Protein AF-A0A7G2JXR5-F1 (afdb_monomer_lite)

Secondary structure (DSSP, 8-state):
----------S-THHHHHHHHIIIIIIHHHHHHHHHHH-HHHHHHHHTTHHHHHHHHHHHHT-PPPPHHHHHHHHHHHHHHHHHHHHHGGG----HHHHHHHHHHHHHHHHHHHHHHHHTTTS-HHHHHHHHHHHHHHHHHHHHHHHHHTT----TT----HHHHT------B--EEEE----TT---TT-PPPPEEEE----GGGGGGB-TTS-B--HHHHHHHHHHHTT--------------PPPPP---HHHHHHHHHHHH---HHHHHHHHHHHHHTS--SS-TT---------

Sequence (299 aa):
MWRKSAVDFQGVFWKPALSGILGGPIGMSGYLLSIHYLTIYYAAPLSSLFPVFAALMSYWILKEKISKTAQFGFGLAVIASALLAIEVGQKANFNTSGLIFLAICILGWSSEIVISSHTMRSLSGLQVYFLRLCGSTLGYLLILLVLFLQDFPVDLFDFSYPQIEHFQPKDFFEVQAWVNPDNKEEKTPEKSTALFSALWQPSKACEDYQDDDGRVLSKGLAENVVKRITNQPAEVTEYKDVREKETAPLPYSLSALQIDAAKRFGMSAQAVLDTCQRLYETHRLITYPRSDCRYLPEE

Radius of gyration: 31.73 Å; chains: 1; bounding box: 74×62×97 Å

Foldseek 3Di:
DDDDPPPPPVVLLVLLLVLLLLQQPFLVVLLVVLCVQVNPQLSVLLLVLLVVVLVVVCCVPVVDDDDPVNVVVSVVSVVVSVVSCVVVVPDDDHDPVSVVSSVSNSRSNSSSVNSLVVCCVPDPNVSSVVSSNVSSVVSVVVVVVVCVVVVNPPVVPDPPVVCVVPDDDADFDKAKDWDQPDDPPDPPPPDRDDIDIDIDQDDPVQVVQADPVRTGRDPVVNVVVCVVPVPDDDDDPDDDDDDDDDDDDFADALVNQQVVCCVPPVDHSVRSVVVVCCCCPVVVPDPDRNDPDRDDDPD

pLDDT: mean 86.21, std 13.29, range [41.0, 97.5]

Structure (mmCIF, N/CA/C/O backbone):
data_AF-A0A7G2JXR5-F1
#
_entry.id   AF-A0A7G2JXR5-F1
#
loop_
_atom_site.group_PDB
_atom_site.id
_atom_site.type_symbol
_atom_site.label_atom_id
_atom_site.label_alt_id
_atom_site.label_comp_id
_atom_site.label_asym_id
_atom_site.label_entity_id
_atom_site.label_seq_id
_atom_site.pdbx_PDB_ins_code
_atom_site.Cartn_x
_atom_site.Cartn_y
_atom_site.Cartn_z
_atom_site.occupancy
_atom_site.B_iso_or_equiv
_atom_site.auth_seq_id
_atom_site.auth_comp_id
_atom_site.auth_asym_id
_atom_site.auth_atom_id
_atom_site.pdbx_PDB_model_num
ATOM 1 N N . MET A 1 1 ? 15.860 2.683 -52.639 1.00 41.00 1 MET A N 1
ATOM 2 C CA . MET A 1 1 ? 17.092 2.470 -51.846 1.00 41.00 1 MET A CA 1
ATOM 3 C C . MET A 1 1 ? 16.733 1.989 -50.434 1.00 41.00 1 MET A C 1
ATOM 5 O O . MET A 1 1 ? 17.072 2.629 -49.456 1.00 41.00 1 MET A O 1
ATOM 9 N N . TRP A 1 2 ? 16.001 0.874 -50.320 1.00 42.75 2 TRP A N 1
ATOM 10 C CA . TRP A 1 2 ? 15.544 0.315 -49.040 1.00 42.75 2 TRP A CA 1
ATOM 11 C C . TRP A 1 2 ? 16.038 -1.125 -48.938 1.00 42.75 2 TRP A C 1
ATOM 13 O O . TRP A 1 2 ? 15.338 -2.066 -49.304 1.00 42.75 2 TRP A O 1
ATOM 23 N N . ARG A 1 3 ? 17.292 -1.309 -48.522 1.00 45.03 3 ARG A N 1
ATOM 24 C CA . ARG A 1 3 ? 17.771 -2.621 -48.081 1.00 45.03 3 ARG A CA 1
ATOM 25 C C . ARG A 1 3 ? 18.984 -2.475 -47.168 1.00 45.03 3 ARG A C 1
ATOM 27 O O . ARG A 1 3 ? 19.981 -1.887 -47.566 1.00 45.03 3 ARG A O 1
ATOM 34 N N . LYS A 1 4 ? 18.866 -3.146 -46.017 1.00 46.72 4 LYS A N 1
ATOM 35 C CA . LYS A 1 4 ? 19.899 -3.533 -45.041 1.00 46.72 4 LYS A CA 1
ATOM 36 C C . LYS A 1 4 ? 20.301 -2.493 -43.987 1.00 46.72 4 LYS A C 1
ATOM 38 O O . LYS A 1 4 ? 21.363 -1.897 -44.046 1.00 46.72 4 LYS A O 1
ATOM 43 N N . SER A 1 5 ? 19.511 -2.455 -42.920 1.00 47.12 5 SER A N 1
ATOM 44 C CA . SER A 1 5 ? 20.066 -2.625 -41.572 1.00 47.12 5 SER A CA 1
ATOM 45 C C . SER A 1 5 ? 19.283 -3.761 -40.916 1.00 47.12 5 SER A C 1
ATOM 47 O O . SER A 1 5 ? 18.345 -3.547 -40.156 1.00 47.12 5 SER A O 1
ATOM 49 N N . ALA A 1 6 ? 19.561 -4.996 -41.344 1.00 52.94 6 ALA A N 1
ATOM 50 C CA . ALA A 1 6 ? 19.160 -6.137 -40.536 1.00 52.94 6 ALA A CA 1
ATOM 51 C C . ALA A 1 6 ? 20.015 -6.054 -39.271 1.00 52.94 6 ALA A C 1
ATOM 53 O O . ALA A 1 6 ? 21.237 -5.953 -39.374 1.00 52.94 6 ALA A O 1
ATOM 54 N N . VAL A 1 7 ? 19.372 -6.009 -38.107 1.00 56.03 7 VAL A N 1
ATOM 55 C CA . VAL A 1 7 ? 20.070 -6.020 -36.824 1.00 56.03 7 VAL A CA 1
ATOM 56 C C . VAL A 1 7 ? 20.841 -7.335 -36.740 1.00 56.03 7 VAL A C 1
ATOM 58 O O . VAL A 1 7 ? 20.237 -8.401 -36.630 1.00 56.03 7 VAL A O 1
ATOM 61 N N . ASP A 1 8 ? 22.163 -7.263 -36.873 1.00 56.53 8 ASP A N 1
ATOM 62 C CA . ASP A 1 8 ? 23.032 -8.436 -36.858 1.00 56.53 8 ASP A CA 1
ATOM 63 C C . ASP A 1 8 ? 23.247 -8.887 -35.408 1.00 56.53 8 ASP A C 1
ATOM 65 O O . ASP A 1 8 ? 24.146 -8.434 -34.699 1.00 56.53 8 ASP A O 1
ATOM 69 N N . PHE A 1 9 ? 22.347 -9.742 -34.925 1.00 58.03 9 PHE A N 1
ATOM 70 C CA . PHE A 1 9 ? 22.479 -10.393 -33.628 1.00 58.03 9 PHE A CA 1
ATOM 71 C C . PHE A 1 9 ? 23.480 -11.548 -33.767 1.00 58.03 9 PHE A C 1
ATOM 73 O O . PHE A 1 9 ? 23.078 -12.684 -33.999 1.00 58.03 9 PHE A O 1
ATOM 80 N N . GLN A 1 10 ? 24.780 -11.276 -33.619 1.00 61.00 10 GLN A N 1
ATOM 81 C CA . GLN A 1 10 ? 25.876 -12.259 -33.730 1.00 61.00 10 GLN A CA 1
ATOM 82 C C . GLN A 1 10 ? 25.875 -13.332 -32.610 1.00 61.00 10 GLN A C 1
ATOM 84 O O . GLN A 1 10 ? 26.850 -13.495 -31.882 1.00 61.00 10 GLN A O 1
ATOM 89 N N . GLY A 1 11 ? 24.759 -14.026 -32.371 1.00 64.56 11 GLY A N 1
ATOM 90 C CA . GLY A 1 11 ? 24.628 -15.056 -31.330 1.00 64.56 11 GLY A CA 1
ATOM 91 C C . GLY A 1 11 ? 24.679 -14.536 -29.884 1.00 64.56 11 GLY A C 1
ATOM 92 O O . GLY A 1 11 ? 24.617 -15.323 -28.945 1.00 64.56 11 GLY A O 1
ATOM 93 N N . VAL A 1 12 ? 24.756 -13.216 -29.676 1.00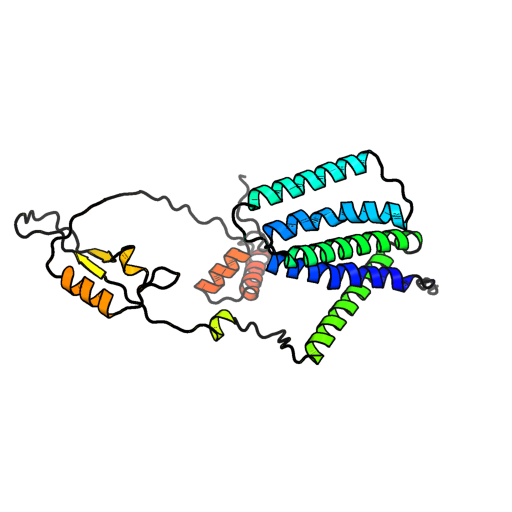 70.38 12 VAL A N 1
ATOM 94 C CA . VAL A 1 12 ? 24.845 -12.581 -28.344 1.00 70.38 12 VAL A CA 1
ATOM 95 C C . VAL A 1 12 ? 23.464 -12.384 -27.692 1.00 70.38 12 VAL A C 1
ATOM 97 O O . VAL A 1 12 ? 23.385 -12.012 -26.527 1.00 70.38 12 VAL A O 1
ATOM 100 N N . PHE A 1 13 ? 22.365 -12.678 -28.396 1.00 80.06 13 PHE A N 1
ATOM 101 C CA . PHE A 1 13 ? 20.991 -12.363 -27.968 1.00 80.06 13 PHE A CA 1
ATOM 102 C C . PHE A 1 13 ? 20.542 -13.056 -26.671 1.00 80.06 13 PHE A C 1
ATOM 104 O O . PHE A 1 13 ? 19.726 -12.509 -25.930 1.00 80.06 13 PHE A O 1
ATOM 111 N N . TRP A 1 14 ? 21.076 -14.244 -26.376 1.00 87.62 14 TRP A N 1
ATOM 112 C CA . TRP A 1 14 ? 20.661 -15.016 -25.205 1.00 87.62 14 TRP A CA 1
ATOM 113 C C . TRP A 1 14 ? 21.161 -14.401 -23.894 1.00 87.62 14 TRP A C 1
ATOM 115 O O . TRP A 1 14 ? 20.505 -14.561 -22.871 1.00 87.62 14 TRP A O 1
ATOM 125 N N . LYS A 1 15 ? 22.290 -13.672 -23.906 1.00 91.56 15 LYS A N 1
ATOM 126 C CA . LYS A 1 15 ? 22.862 -13.069 -22.690 1.00 91.56 15 LYS A CA 1
ATOM 127 C C . LYS A 1 15 ? 21.978 -11.931 -22.149 1.00 91.56 15 LYS A C 1
ATOM 129 O O . LYS A 1 15 ? 21.628 -12.001 -20.974 1.00 91.56 15 LYS A O 1
ATOM 134 N N . PRO A 1 16 ? 21.548 -10.934 -22.954 1.00 90.62 16 PRO A N 1
ATOM 135 C CA . PRO A 1 16 ? 20.571 -9.944 -22.498 1.00 90.62 16 PRO A CA 1
ATOM 136 C C . PRO A 1 16 ? 19.210 -10.553 -22.141 1.00 90.62 16 PRO A C 1
ATOM 138 O O . PRO A 1 16 ? 18.564 -10.107 -21.202 1.00 90.62 16 PRO A O 1
ATOM 141 N N . ALA A 1 17 ? 18.759 -11.588 -22.858 1.00 93.44 17 ALA A N 1
ATOM 142 C CA . ALA A 1 17 ? 17.509 -12.260 -22.505 1.00 93.44 17 ALA A CA 1
ATOM 143 C C . ALA A 1 17 ? 17.614 -12.959 -21.135 1.00 93.44 17 ALA A C 1
ATOM 145 O O . ALA A 1 17 ? 16.732 -12.812 -20.292 1.00 93.44 17 ALA A O 1
ATOM 146 N N . LEU A 1 18 ? 18.725 -13.654 -20.871 1.00 94.56 18 LEU A N 1
ATOM 147 C CA . LEU A 1 18 ? 19.002 -14.266 -19.572 1.00 94.56 18 LEU A CA 1
ATOM 148 C C . LEU A 1 18 ? 19.089 -13.215 -18.462 1.00 94.56 18 LEU A C 1
ATOM 150 O O . LEU A 1 18 ? 18.527 -13.428 -17.391 1.00 94.56 18 LEU A O 1
ATOM 154 N N . SER A 1 19 ? 19.745 -12.076 -18.712 1.00 94.69 19 SER A N 1
ATOM 155 C CA . SER A 1 19 ? 19.815 -10.984 -17.733 1.00 94.69 19 SER A CA 1
ATOM 156 C C . SER A 1 19 ? 18.414 -10.490 -17.352 1.00 94.69 19 SER A C 1
ATOM 158 O O . SER A 1 19 ? 18.137 -10.308 -16.169 1.00 94.69 19 SER A O 1
ATOM 160 N N . GLY A 1 20 ? 17.507 -10.395 -18.332 1.00 95.12 20 GLY A N 1
ATOM 161 C CA . GLY A 1 20 ? 16.098 -10.068 -18.120 1.00 95.12 20 GLY A CA 1
ATOM 162 C C . GLY A 1 20 ? 15.324 -11.090 -17.286 1.00 95.12 20 GLY A C 1
ATOM 163 O O . GLY A 1 20 ? 14.511 -10.685 -16.462 1.00 95.12 20 GLY A O 1
ATOM 164 N N . ILE A 1 21 ? 15.586 -12.393 -17.445 1.00 96.62 21 ILE A N 1
ATOM 165 C CA . ILE A 1 21 ? 14.981 -13.449 -16.608 1.00 96.62 21 ILE A CA 1
ATOM 166 C C . ILE A 1 21 ? 15.484 -13.347 -15.158 1.00 96.62 21 ILE A C 1
ATOM 168 O O . ILE A 1 21 ? 14.708 -13.478 -14.210 1.00 96.62 21 ILE A O 1
ATOM 172 N N . LEU A 1 22 ? 16.786 -13.106 -14.976 1.00 96.44 22 LEU A N 1
ATOM 173 C CA . LEU A 1 22 ? 17.399 -13.015 -13.650 1.00 96.44 22 LEU A CA 1
ATOM 174 C C . LEU A 1 22 ? 16.898 -11.803 -12.859 1.00 96.44 22 LEU A C 1
ATOM 176 O O . LEU A 1 22 ? 16.602 -11.938 -11.675 1.00 96.44 22 LEU A O 1
ATOM 180 N N . GLY A 1 23 ? 16.802 -10.626 -13.477 1.00 94.56 23 GLY A N 1
ATOM 181 C CA . GLY A 1 23 ? 16.391 -9.426 -12.748 1.00 94.56 23 GLY A CA 1
ATOM 182 C C . GLY A 1 23 ? 14.883 -9.192 -12.716 1.00 94.56 23 GLY A C 1
ATOM 183 O O . GLY A 1 23 ? 14.369 -8.751 -11.688 1.00 94.56 23 GLY A O 1
ATOM 184 N N . GLY A 1 24 ? 14.166 -9.549 -13.784 1.00 95.06 24 GLY A N 1
ATOM 185 C CA . GLY A 1 24 ? 12.709 -9.472 -13.838 1.00 95.06 24 GLY A CA 1
ATOM 186 C C . GLY A 1 24 ? 12.061 -10.533 -12.943 1.00 95.06 24 GLY A C 1
ATOM 187 O O . GLY A 1 24 ? 11.891 -10.299 -11.751 1.00 95.06 24 GLY A O 1
ATOM 188 N N . PRO A 1 25 ? 11.703 -11.712 -13.470 1.00 95.75 25 PRO A N 1
ATOM 189 C CA . PRO A 1 25 ? 10.952 -12.708 -12.720 1.00 95.75 25 PRO A CA 1
ATOM 190 C C . PRO A 1 25 ? 11.668 -13.201 -11.459 1.00 95.75 25 PRO A C 1
ATOM 192 O O . PRO A 1 25 ? 11.038 -13.254 -10.407 1.00 95.75 25 PRO A O 1
ATOM 195 N N . ILE A 1 26 ? 12.966 -13.516 -11.512 1.00 95.44 26 ILE A N 1
ATOM 196 C CA . ILE A 1 26 ? 13.683 -14.050 -10.337 1.00 95.44 26 ILE A CA 1
ATOM 197 C C . ILE A 1 26 ? 13.938 -12.946 -9.301 1.00 95.44 26 ILE A C 1
ATOM 199 O O . ILE A 1 26 ? 13.551 -13.094 -8.140 1.00 95.44 26 ILE A O 1
ATOM 203 N N . GLY A 1 27 ? 14.541 -11.831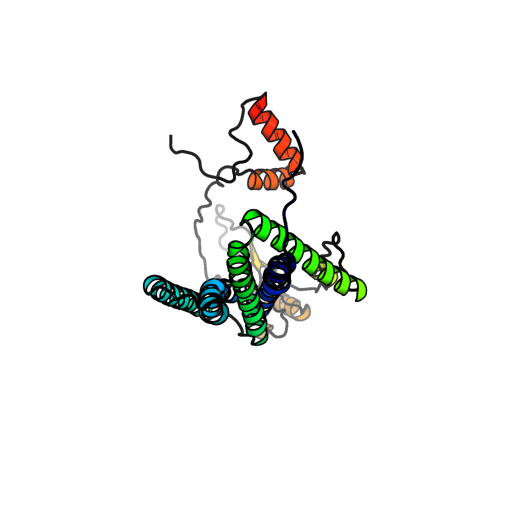 -9.719 1.00 95.88 27 GLY A N 1
ATOM 204 C CA . GLY A 1 27 ? 14.857 -10.704 -8.842 1.00 95.88 27 GLY A CA 1
ATOM 205 C C . GLY A 1 27 ? 13.611 -10.098 -8.195 1.00 95.88 27 GLY A C 1
ATOM 206 O O . GLY A 1 27 ? 13.548 -9.980 -6.971 1.00 95.88 27 GLY A O 1
ATOM 207 N N . MET A 1 28 ? 12.582 -9.799 -8.993 1.00 95.56 28 MET A N 1
ATOM 208 C CA . MET A 1 28 ? 11.331 -9.225 -8.490 1.00 95.56 28 MET A CA 1
ATOM 209 C C . MET A 1 28 ? 10.553 -10.194 -7.592 1.00 95.56 28 MET A C 1
ATOM 211 O O . MET A 1 28 ? 10.022 -9.767 -6.570 1.00 95.56 28 MET A O 1
ATOM 215 N N . SER A 1 29 ? 10.494 -11.493 -7.914 1.00 94.06 29 SER A N 1
ATOM 216 C CA . SER A 1 29 ? 9.803 -12.456 -7.036 1.00 94.06 29 SER A CA 1
ATOM 217 C C . SER A 1 29 ? 10.525 -12.595 -5.696 1.00 94.06 29 SER A C 1
ATOM 219 O O . SER A 1 29 ? 9.878 -12.595 -4.651 1.00 94.06 29 SER A O 1
ATOM 221 N N . GLY A 1 30 ? 11.864 -12.631 -5.709 1.00 95.50 30 GLY A N 1
ATOM 222 C CA . GLY A 1 30 ? 12.671 -12.579 -4.488 1.00 95.50 30 GLY A CA 1
ATOM 223 C C . GLY A 1 30 ? 12.395 -11.314 -3.673 1.00 95.50 30 GLY A C 1
ATOM 224 O O . GLY A 1 30 ? 12.234 -11.388 -2.457 1.00 95.50 30 GLY A O 1
ATOM 225 N N . TYR A 1 31 ? 12.250 -10.162 -4.333 1.00 96.19 31 TYR A N 1
ATOM 226 C CA . TYR A 1 31 ? 11.910 -8.909 -3.661 1.00 96.19 31 TYR A CA 1
ATOM 227 C C . TYR A 1 31 ? 10.536 -8.975 -2.982 1.00 96.19 31 TYR A C 1
ATOM 229 O O . TYR A 1 31 ? 10.433 -8.708 -1.784 1.00 96.19 31 TYR A O 1
ATOM 237 N N . LEU A 1 32 ? 9.497 -9.399 -3.707 1.00 94.50 32 LEU A N 1
ATOM 238 C CA . LEU A 1 32 ? 8.130 -9.500 -3.184 1.00 94.50 32 LEU A CA 1
ATOM 239 C C . LEU A 1 32 ? 8.025 -10.499 -2.025 1.00 94.50 32 LEU A C 1
ATOM 241 O O . LEU A 1 32 ? 7.425 -10.191 -0.995 1.00 94.50 32 LEU A O 1
ATOM 245 N N . LEU A 1 33 ? 8.668 -11.664 -2.145 1.00 91.81 33 LEU A N 1
ATOM 246 C CA . LEU A 1 33 ? 8.722 -12.648 -1.063 1.00 91.81 33 LEU A CA 1
ATOM 247 C C . LEU A 1 33 ? 9.515 -12.119 0.139 1.00 91.81 33 LEU A C 1
ATOM 249 O O . LEU A 1 33 ? 9.128 -12.353 1.282 1.00 91.81 33 LEU A O 1
ATOM 253 N N . SER A 1 34 ? 10.579 -11.344 -0.087 1.00 92.81 34 SER A N 1
ATOM 254 C CA . SER A 1 34 ? 11.292 -10.691 1.014 1.00 92.81 34 SER A CA 1
ATOM 255 C C . SER A 1 34 ? 10.406 -9.682 1.750 1.00 92.81 34 SER A C 1
ATOM 257 O O . SER A 1 34 ? 10.432 -9.663 2.975 1.00 92.81 34 SER A O 1
ATOM 259 N N . ILE A 1 35 ? 9.556 -8.918 1.052 1.00 90.69 35 ILE A N 1
ATOM 260 C CA . ILE A 1 35 ? 8.583 -8.014 1.690 1.00 90.69 35 ILE A CA 1
ATOM 261 C C . ILE A 1 35 ? 7.590 -8.812 2.537 1.00 90.69 35 ILE A C 1
ATOM 263 O O . ILE A 1 35 ? 7.298 -8.412 3.660 1.00 90.69 35 ILE A O 1
ATOM 267 N N . HIS A 1 36 ? 7.101 -9.945 2.034 1.00 87.81 36 HIS A N 1
ATOM 268 C CA . HIS A 1 36 ? 6.165 -10.791 2.771 1.00 87.81 36 HIS A CA 1
ATOM 269 C C . HIS A 1 36 ? 6.758 -11.313 4.094 1.00 87.81 36 HIS A C 1
ATOM 271 O O . HIS A 1 36 ? 6.075 -11.313 5.114 1.00 87.81 36 HIS A O 1
ATOM 277 N N . TYR A 1 37 ? 8.035 -11.717 4.104 1.00 86.94 37 TYR A N 1
ATOM 278 C CA . TYR A 1 37 ? 8.665 -12.330 5.283 1.00 86.94 37 TYR A CA 1
ATOM 279 C C . TYR A 1 37 ? 9.461 -11.369 6.185 1.00 86.94 37 TYR A C 1
ATOM 281 O O . TYR A 1 37 ? 9.572 -11.631 7.379 1.00 86.94 37 TYR A O 1
ATOM 289 N N . LEU A 1 38 ? 10.035 -10.286 5.650 1.00 84.38 38 LEU A N 1
ATOM 290 C CA . LEU A 1 38 ? 10.836 -9.297 6.393 1.00 84.38 38 LEU A CA 1
ATOM 291 C C . LEU A 1 38 ? 10.163 -7.927 6.512 1.00 84.38 38 LEU A C 1
ATOM 293 O O . LEU A 1 38 ? 10.699 -7.074 7.210 1.00 84.38 38 LEU A O 1
ATOM 297 N N . THR A 1 39 ? 9.008 -7.698 5.883 1.00 84.50 39 THR A N 1
ATOM 298 C CA . THR A 1 39 ? 8.363 -6.383 5.686 1.00 84.50 39 THR A CA 1
ATOM 299 C C . THR A 1 39 ? 9.102 -5.463 4.709 1.00 84.50 39 THR A C 1
ATOM 301 O O . THR A 1 39 ? 10.305 -5.586 4.457 1.00 84.50 39 THR A O 1
ATOM 304 N N . ILE A 1 40 ? 8.372 -4.486 4.164 1.00 86.56 40 ILE A N 1
ATOM 305 C CA . ILE A 1 40 ? 8.920 -3.500 3.223 1.00 86.56 40 ILE A CA 1
ATOM 306 C C . ILE A 1 40 ? 10.046 -2.660 3.832 1.00 86.56 40 ILE A C 1
ATOM 308 O O . ILE A 1 40 ? 10.975 -2.268 3.127 1.00 86.56 40 ILE A O 1
ATOM 312 N N . TYR A 1 41 ? 10.002 -2.440 5.145 1.00 84.69 41 TYR A N 1
ATOM 313 C CA . TYR A 1 41 ? 10.948 -1.583 5.841 1.00 84.69 41 TYR A CA 1
ATOM 314 C C . TYR A 1 41 ? 12.372 -2.150 5.894 1.00 84.69 41 TYR A C 1
ATOM 316 O O . TYR A 1 41 ? 13.319 -1.377 5.954 1.00 84.69 41 TYR A O 1
ATOM 324 N N . TYR A 1 42 ? 12.541 -3.474 5.827 1.00 85.56 42 TYR A N 1
ATOM 325 C CA . TYR A 1 42 ? 13.860 -4.100 5.676 1.00 85.56 42 TYR A CA 1
ATOM 326 C C . TYR A 1 42 ? 14.166 -4.419 4.215 1.00 85.56 42 TYR A C 1
ATOM 328 O O . TYR A 1 42 ? 15.285 -4.196 3.753 1.00 85.56 42 TYR A O 1
ATOM 336 N N . ALA A 1 43 ? 13.173 -4.914 3.471 1.00 89.81 43 ALA A N 1
ATOM 337 C CA . ALA A 1 43 ? 13.356 -5.313 2.082 1.00 89.81 43 ALA A CA 1
ATOM 338 C C . ALA A 1 43 ? 13.816 -4.144 1.196 1.00 89.81 43 ALA A C 1
ATOM 340 O O . ALA A 1 43 ? 14.763 -4.296 0.426 1.00 89.81 43 ALA A O 1
ATOM 341 N N . ALA A 1 44 ? 13.200 -2.963 1.308 1.00 89.69 44 ALA A N 1
ATOM 342 C CA . ALA A 1 44 ? 13.541 -1.805 0.480 1.00 89.69 44 ALA A CA 1
ATOM 343 C C . ALA A 1 44 ? 14.984 -1.287 0.691 1.00 89.69 44 ALA A C 1
ATOM 345 O O . ALA A 1 44 ? 15.733 -1.260 -0.288 1.00 89.69 44 ALA A O 1
ATOM 346 N N . PRO A 1 45 ? 15.433 -0.929 1.913 1.00 89.50 45 PRO A N 1
ATOM 347 C CA . PRO A 1 45 ? 16.782 -0.391 2.110 1.00 89.50 45 PRO A CA 1
ATOM 348 C C . PRO A 1 45 ? 17.889 -1.431 1.925 1.00 89.50 45 PRO A C 1
ATOM 350 O O . PRO A 1 45 ? 19.002 -1.074 1.542 1.00 89.50 45 PRO A O 1
ATOM 353 N N . LEU A 1 46 ? 17.633 -2.715 2.190 1.00 90.38 46 LEU A N 1
ATOM 354 C CA . LEU A 1 46 ? 18.656 -3.742 1.987 1.00 90.38 46 LEU A CA 1
ATOM 355 C C . LEU A 1 46 ? 18.760 -4.165 0.519 1.00 90.38 46 LEU A C 1
ATOM 357 O O . LEU A 1 46 ? 19.869 -4.360 0.022 1.00 90.38 46 LEU A O 1
ATOM 361 N N . SER A 1 47 ? 17.637 -4.264 -0.203 1.00 93.38 47 SER A N 1
ATOM 362 C CA . SER A 1 47 ? 17.669 -4.595 -1.635 1.00 93.38 47 SER A CA 1
ATOM 363 C C . SER A 1 47 ? 18.366 -3.509 -2.448 1.00 93.38 47 SER A C 1
ATOM 365 O O . SER A 1 47 ? 19.077 -3.853 -3.387 1.00 93.38 47 SER A O 1
ATOM 367 N N . SER A 1 48 ? 18.283 -2.229 -2.050 1.00 92.25 48 SER A N 1
ATOM 368 C CA . SER A 1 48 ? 18.965 -1.109 -2.721 1.00 92.25 48 SER A CA 1
ATOM 369 C C . SER A 1 48 ? 20.497 -1.208 -2.730 1.00 92.25 48 SER A C 1
ATOM 371 O O . SER A 1 48 ? 21.152 -0.418 -3.407 1.00 92.25 48 SER A O 1
ATOM 373 N N . LEU A 1 49 ? 21.087 -2.180 -2.025 1.00 93.88 49 LEU A N 1
ATOM 374 C CA . LEU A 1 49 ? 22.517 -2.492 -2.086 1.00 93.88 49 LEU A CA 1
ATOM 375 C C . LEU A 1 49 ? 22.919 -3.270 -3.347 1.00 93.88 49 LEU A C 1
ATOM 377 O O . LEU A 1 49 ? 24.114 -3.435 -3.605 1.00 93.88 49 LEU A O 1
ATOM 381 N N . PHE A 1 50 ? 21.966 -3.707 -4.175 1.00 94.31 50 PHE A N 1
ATOM 382 C CA . PHE A 1 50 ? 22.244 -4.429 -5.419 1.00 94.31 50 PHE A CA 1
ATOM 383 C C . PHE A 1 50 ? 23.268 -3.760 -6.370 1.00 94.31 50 PHE A C 1
ATOM 385 O O . PHE A 1 50 ? 24.007 -4.507 -7.019 1.00 94.31 50 PHE A O 1
ATOM 392 N N . PRO A 1 51 ? 23.434 -2.417 -6.453 1.00 92.69 51 PRO A N 1
ATOM 393 C CA . PRO A 1 51 ? 24.483 -1.812 -7.276 1.00 92.69 51 PRO A CA 1
ATOM 394 C C . PRO A 1 51 ? 25.890 -2.039 -6.706 1.00 92.69 51 PRO A C 1
ATOM 396 O O . PRO A 1 51 ? 26.841 -2.206 -7.468 1.00 92.69 51 PRO A O 1
ATOM 399 N N . VAL A 1 52 ? 26.028 -2.097 -5.375 1.00 93.19 52 VAL A N 1
ATOM 400 C CA . VAL A 1 52 ? 27.299 -2.429 -4.706 1.00 93.19 52 VAL A CA 1
ATOM 401 C C . VAL A 1 52 ? 27.699 -3.859 -5.064 1.00 93.19 52 VAL A C 1
ATOM 403 O O . VAL A 1 52 ? 28.822 -4.107 -5.505 1.00 93.19 52 VAL A O 1
ATOM 406 N N . PHE A 1 53 ? 26.753 -4.795 -4.959 1.00 93.88 53 PHE A N 1
ATOM 407 C CA . PHE A 1 53 ? 26.963 -6.188 -5.352 1.00 93.88 53 PHE A CA 1
ATOM 408 C C . PHE A 1 53 ? 27.244 -6.336 -6.854 1.00 93.88 53 PHE A C 1
ATOM 410 O O . PHE A 1 53 ? 28.136 -7.094 -7.232 1.00 93.88 53 PHE A O 1
ATOM 417 N N . ALA A 1 54 ? 26.575 -5.561 -7.713 1.00 93.06 54 ALA A N 1
ATOM 418 C CA . ALA A 1 54 ? 26.845 -5.543 -9.151 1.00 93.06 54 ALA A CA 1
ATOM 419 C C . ALA A 1 54 ? 28.283 -5.098 -9.454 1.00 93.06 54 ALA A C 1
ATOM 421 O O . ALA A 1 54 ? 28.958 -5.698 -10.288 1.00 93.06 54 ALA A O 1
ATOM 422 N N . ALA A 1 55 ? 28.785 -4.082 -8.751 1.00 90.75 55 ALA A N 1
ATOM 423 C CA . ALA A 1 55 ? 30.157 -3.617 -8.920 1.00 90.75 55 ALA A CA 1
ATOM 424 C C . ALA A 1 55 ? 31.193 -4.655 -8.457 1.00 90.75 55 ALA A C 1
ATOM 426 O O . ALA A 1 55 ? 32.195 -4.869 -9.143 1.00 90.75 55 ALA A O 1
ATOM 427 N N . LEU A 1 56 ? 30.934 -5.344 -7.339 1.00 90.88 56 LEU A N 1
ATOM 428 C CA . LEU A 1 56 ? 31.768 -6.459 -6.871 1.00 90.88 56 LEU A CA 1
ATOM 429 C C . LEU A 1 56 ? 31.777 -7.618 -7.879 1.00 90.88 56 LEU A C 1
ATOM 431 O O . LEU A 1 56 ? 32.838 -8.152 -8.207 1.00 90.88 56 LEU A O 1
ATOM 435 N N . MET A 1 57 ? 30.613 -7.974 -8.426 1.00 91.25 57 MET A N 1
ATOM 436 C CA . MET A 1 57 ? 30.502 -8.986 -9.476 1.00 91.25 57 MET A CA 1
ATOM 437 C C . MET A 1 57 ? 31.213 -8.559 -10.765 1.00 91.25 57 MET A C 1
ATOM 439 O O . MET A 1 57 ? 31.886 -9.384 -11.378 1.00 91.25 57 MET A O 1
ATOM 443 N N . SER A 1 58 ? 31.129 -7.284 -11.163 1.00 89.56 58 SER A N 1
ATOM 444 C CA . SER A 1 58 ? 31.848 -6.764 -12.335 1.00 89.56 58 SER A CA 1
ATOM 445 C C . SER A 1 58 ? 33.367 -6.872 -12.165 1.00 89.56 58 SER A C 1
ATOM 447 O O . SER A 1 58 ? 34.070 -7.285 -13.090 1.00 89.56 58 SER A O 1
ATOM 449 N N . TYR A 1 59 ? 33.887 -6.601 -10.965 1.00 87.69 59 TYR A N 1
ATOM 450 C CA . TYR A 1 59 ? 35.307 -6.803 -10.668 1.00 87.69 59 TYR A CA 1
ATOM 451 C C . TYR A 1 59 ? 35.739 -8.261 -10.883 1.00 87.69 59 TYR A C 1
ATOM 453 O O . TYR A 1 59 ? 36.792 -8.511 -11.469 1.00 87.69 59 TYR A O 1
ATOM 461 N N . TRP A 1 60 ? 34.925 -9.233 -10.464 1.00 84.19 60 TRP A N 1
ATOM 462 C CA . TRP A 1 60 ? 35.265 -10.651 -10.606 1.00 84.19 60 TRP A CA 1
ATOM 463 C C . TRP A 1 60 ? 35.064 -11.184 -12.034 1.00 84.19 60 TRP A C 1
ATOM 465 O O . TRP A 1 60 ? 35.928 -11.882 -12.565 1.00 84.19 60 TRP A O 1
ATOM 475 N N . ILE A 1 61 ? 33.949 -10.823 -12.676 1.00 84.94 61 ILE A N 1
ATOM 476 C CA . ILE A 1 61 ? 33.528 -11.360 -13.980 1.00 84.94 61 ILE A CA 1
ATOM 477 C C . ILE A 1 61 ? 34.185 -10.598 -15.136 1.00 84.94 61 ILE A C 1
ATOM 479 O O . ILE A 1 61 ? 34.698 -11.208 -16.074 1.00 84.94 61 ILE A O 1
ATOM 483 N N . LEU A 1 62 ? 34.175 -9.264 -15.085 1.00 85.75 62 LEU A N 1
ATOM 484 C CA . LEU A 1 62 ? 34.662 -8.395 -16.163 1.00 85.75 62 LEU A CA 1
ATOM 485 C C . LEU A 1 62 ? 36.095 -7.902 -15.941 1.00 85.75 62 LEU A C 1
ATOM 487 O O . LEU A 1 62 ? 36.673 -7.315 -16.859 1.00 85.75 62 LEU A O 1
ATOM 491 N N . LYS A 1 63 ? 36.680 -8.163 -14.761 1.00 86.00 63 LYS A N 1
ATOM 492 C CA . LYS A 1 63 ? 38.022 -7.701 -14.356 1.00 86.00 63 LYS A CA 1
ATOM 493 C C . LYS A 1 63 ? 38.181 -6.179 -14.448 1.00 86.00 63 LYS A C 1
ATOM 495 O O . LYS A 1 63 ? 39.278 -5.667 -14.678 1.00 86.00 63 LYS A O 1
ATOM 500 N N . GLU A 1 64 ? 37.083 -5.447 -14.272 1.00 82.81 64 GLU A N 1
ATOM 501 C CA . GLU A 1 64 ? 37.072 -3.987 -14.269 1.00 82.81 64 GLU A CA 1
ATOM 502 C C . GLU A 1 64 ? 37.571 -3.452 -12.925 1.00 82.81 64 GLU A C 1
ATOM 504 O O . GLU A 1 64 ? 37.146 -3.900 -11.862 1.00 82.81 64 GLU A O 1
ATOM 509 N N . LYS A 1 65 ? 38.477 -2.470 -12.954 1.00 84.69 65 LYS A N 1
ATOM 510 C CA . LYS A 1 65 ? 38.964 -1.830 -11.728 1.00 84.69 65 LYS A CA 1
ATOM 511 C C . LYS A 1 65 ? 37.898 -0.887 -11.179 1.00 84.69 65 LYS A C 1
ATOM 513 O O . LYS A 1 65 ? 37.449 0.020 -11.873 1.00 84.69 65 LYS A O 1
ATOM 518 N N . ILE A 1 66 ? 37.560 -1.055 -9.905 1.00 85.31 66 ILE A N 1
ATOM 519 C CA . ILE A 1 66 ? 36.656 -0.150 -9.194 1.00 85.31 66 ILE A CA 1
ATOM 520 C C . ILE A 1 66 ? 37.428 1.127 -8.829 1.00 85.31 66 ILE A C 1
ATOM 522 O O . ILE A 1 66 ? 38.520 1.056 -8.258 1.00 85.31 66 ILE A O 1
ATOM 526 N N . SER A 1 67 ? 36.877 2.299 -9.154 1.00 88.50 67 SER A N 1
ATOM 527 C CA . SER A 1 67 ? 37.491 3.582 -8.797 1.00 88.50 67 SER A CA 1
ATOM 528 C C . SER A 1 67 ? 37.443 3.825 -7.281 1.00 88.50 67 SER A C 1
ATOM 530 O O . SER A 1 67 ? 36.517 3.396 -6.593 1.00 88.50 67 SER A O 1
ATOM 532 N N . LYS A 1 68 ? 38.428 4.557 -6.746 1.00 86.56 68 LYS A N 1
ATOM 533 C CA . LYS A 1 68 ? 38.476 4.940 -5.319 1.00 86.56 68 LYS A CA 1
ATOM 534 C C . LYS A 1 68 ? 37.220 5.716 -4.892 1.00 86.56 68 LYS A C 1
ATOM 536 O O . LYS A 1 68 ? 36.709 5.505 -3.797 1.00 86.56 68 LYS A O 1
ATOM 541 N N . THR A 1 69 ? 36.690 6.560 -5.778 1.00 88.25 69 THR A N 1
ATOM 542 C CA . THR A 1 69 ? 35.453 7.322 -5.554 1.00 88.25 69 THR A CA 1
ATOM 543 C C . THR A 1 69 ? 34.229 6.409 -5.460 1.00 88.25 69 THR A C 1
ATOM 545 O O . THR A 1 69 ? 33.392 6.600 -4.584 1.00 88.25 69 THR A O 1
ATOM 548 N N . ALA A 1 70 ? 34.145 5.377 -6.309 1.00 85.12 70 ALA A N 1
ATOM 549 C CA . ALA A 1 70 ? 33.064 4.394 -6.247 1.00 85.12 70 ALA A CA 1
ATOM 550 C C . ALA A 1 70 ? 33.127 3.557 -4.960 1.00 85.12 70 ALA A C 1
ATOM 552 O O . ALA A 1 70 ? 32.098 3.331 -4.334 1.00 85.12 70 ALA A O 1
ATOM 553 N N . GLN A 1 71 ? 34.327 3.168 -4.514 1.00 87.38 71 GLN A N 1
ATOM 554 C CA . GLN A 1 71 ? 34.513 2.453 -3.242 1.00 87.38 71 GLN A CA 1
ATOM 555 C C . GLN A 1 71 ? 33.997 3.263 -2.045 1.00 87.38 71 GLN A C 1
ATOM 557 O O . GLN A 1 71 ? 33.320 2.710 -1.181 1.00 87.38 71 GLN A O 1
ATOM 562 N N . PHE A 1 72 ? 34.270 4.572 -2.018 1.00 92.19 72 PHE A N 1
ATOM 563 C CA . PHE A 1 72 ? 33.724 5.464 -0.994 1.00 92.19 72 PHE A CA 1
ATOM 564 C C . PHE A 1 72 ? 32.190 5.542 -1.063 1.00 92.19 72 PHE A C 1
ATOM 566 O O . PHE A 1 72 ? 31.521 5.398 -0.042 1.00 92.19 72 PHE A O 1
ATOM 573 N N . GLY A 1 73 ? 31.630 5.687 -2.270 1.00 91.00 73 GLY A N 1
ATOM 574 C CA . GLY A 1 73 ? 30.180 5.687 -2.484 1.00 91.00 73 GLY A CA 1
ATOM 575 C C . GLY A 1 73 ? 29.498 4.395 -2.021 1.00 91.00 73 GLY A C 1
ATOM 576 O O . GLY A 1 73 ? 28.436 4.451 -1.407 1.00 91.00 73 GLY A O 1
ATOM 577 N N . PHE A 1 74 ? 30.123 3.235 -2.237 1.00 90.94 74 PHE A N 1
ATOM 578 C CA . PHE A 1 74 ? 29.612 1.952 -1.744 1.00 90.94 74 PHE A CA 1
ATOM 579 C C . PHE A 1 74 ? 29.631 1.867 -0.220 1.00 90.94 74 PHE A C 1
ATOM 581 O O . PHE A 1 74 ? 28.657 1.402 0.366 1.00 90.94 74 PHE A O 1
ATOM 588 N N . GLY A 1 75 ? 30.697 2.356 0.422 1.00 90.25 75 GLY A N 1
ATOM 589 C CA . GLY A 1 75 ? 30.755 2.451 1.881 1.00 90.25 75 GLY A CA 1
ATOM 590 C C . GLY A 1 75 ? 29.615 3.303 2.440 1.00 90.25 75 GLY A C 1
ATOM 591 O O . GLY A 1 75 ? 28.918 2.873 3.356 1.00 90.25 75 GLY A O 1
ATOM 592 N N . LEU A 1 76 ? 29.366 4.467 1.832 1.00 92.69 76 LEU A N 1
ATOM 593 C CA . LEU A 1 76 ? 28.263 5.347 2.217 1.00 92.69 76 LEU A CA 1
ATOM 594 C C . LEU A 1 76 ? 26.892 4.679 2.026 1.00 92.69 76 LEU A C 1
ATOM 596 O O . LEU A 1 76 ? 26.055 4.758 2.921 1.00 92.69 76 LEU A O 1
ATOM 600 N N . ALA A 1 77 ? 26.672 3.996 0.899 1.00 89.69 77 ALA A N 1
ATOM 601 C CA . ALA A 1 77 ? 25.417 3.296 0.619 1.00 89.69 77 ALA A CA 1
ATOM 602 C C . ALA A 1 77 ? 25.136 2.179 1.638 1.00 89.69 77 ALA A C 1
ATOM 604 O O . ALA A 1 77 ? 24.024 2.081 2.146 1.00 89.69 77 ALA A O 1
ATOM 605 N N . VAL A 1 78 ? 26.152 1.381 1.991 1.00 91.44 78 VAL A N 1
ATOM 606 C CA . VAL A 1 78 ? 26.029 0.324 3.011 1.00 91.44 78 VAL A CA 1
ATOM 607 C C . VAL A 1 78 ? 25.698 0.913 4.382 1.00 91.44 78 VAL A C 1
ATOM 609 O O . VAL A 1 78 ? 24.805 0.404 5.058 1.00 91.44 78 VAL A O 1
ATOM 612 N N . ILE A 1 79 ? 26.367 1.999 4.781 1.00 91.38 79 ILE A N 1
ATOM 613 C CA . ILE A 1 79 ? 26.096 2.677 6.057 1.00 91.38 79 ILE A CA 1
ATOM 614 C C . ILE A 1 79 ? 24.671 3.244 6.078 1.00 91.38 79 ILE A C 1
ATOM 616 O O . ILE A 1 79 ? 23.954 3.039 7.053 1.00 91.38 79 ILE A O 1
ATOM 620 N N . ALA A 1 80 ? 24.236 3.911 5.006 1.00 89.12 80 ALA A N 1
ATOM 621 C CA . ALA A 1 80 ? 22.890 4.475 4.912 1.00 89.12 80 ALA A CA 1
ATOM 622 C C . ALA A 1 80 ? 21.803 3.390 5.005 1.00 89.12 80 ALA A C 1
ATOM 624 O O . ALA A 1 80 ? 20.866 3.524 5.793 1.00 89.12 80 ALA A O 1
ATOM 625 N N . SER A 1 81 ? 21.958 2.284 4.270 1.00 87.12 81 SER A N 1
ATOM 626 C CA . SER A 1 81 ? 21.043 1.139 4.349 1.00 87.12 81 SER A CA 1
ATOM 627 C C . SER A 1 81 ? 21.028 0.495 5.740 1.00 87.12 81 SER A C 1
ATOM 629 O O . SER A 1 81 ? 19.965 0.095 6.211 1.00 87.12 81 SER A O 1
ATOM 631 N N . ALA A 1 82 ? 22.177 0.417 6.421 1.00 84.94 82 ALA A N 1
ATOM 632 C CA . ALA A 1 82 ? 22.261 -0.109 7.783 1.00 84.94 82 ALA A CA 1
ATOM 633 C C . ALA A 1 82 ? 21.565 0.802 8.809 1.00 84.94 82 ALA A C 1
ATOM 635 O O . ALA A 1 82 ? 20.847 0.301 9.671 1.00 84.94 82 ALA A O 1
ATOM 636 N N . LEU A 1 83 ? 21.728 2.126 8.703 1.00 86.75 83 LEU A N 1
ATOM 637 C CA . LEU A 1 83 ? 21.058 3.092 9.582 1.00 86.75 83 LEU A CA 1
ATOM 638 C C . LEU A 1 83 ? 19.532 3.019 9.444 1.00 86.75 83 LEU A C 1
ATOM 640 O O . LEU A 1 83 ? 18.839 2.910 10.454 1.00 86.75 83 LEU A O 1
ATOM 644 N N . LEU A 1 84 ? 19.026 2.985 8.205 1.00 82.88 84 LEU A N 1
ATOM 645 C CA . LEU A 1 84 ? 17.594 2.822 7.930 1.00 82.88 84 LEU A CA 1
ATOM 646 C C . LEU A 1 84 ? 17.046 1.507 8.505 1.00 82.88 84 LEU A C 1
ATOM 648 O O . LEU A 1 84 ? 15.954 1.484 9.067 1.00 82.88 84 LEU A O 1
ATOM 652 N N . ALA A 1 85 ? 17.808 0.414 8.406 1.00 76.06 85 ALA A N 1
ATOM 653 C CA . ALA A 1 85 ? 17.394 -0.877 8.950 1.00 76.06 85 ALA A CA 1
ATOM 654 C C . ALA A 1 85 ? 17.339 -0.891 10.493 1.00 76.06 85 ALA A C 1
ATOM 656 O O . ALA A 1 85 ? 16.461 -1.538 11.062 1.00 76.06 85 ALA A O 1
ATOM 657 N N . ILE A 1 86 ? 18.245 -0.183 11.180 1.00 77.12 86 ILE A N 1
ATOM 658 C CA . ILE A 1 86 ? 18.291 -0.130 12.654 1.00 77.12 86 ILE A CA 1
ATOM 659 C C . ILE A 1 86 ? 17.109 0.659 13.230 1.00 77.12 86 ILE A C 1
ATOM 661 O O . ILE A 1 86 ? 16.527 0.229 14.224 1.00 77.12 86 ILE A O 1
ATOM 665 N N . GLU A 1 87 ? 16.734 1.781 12.611 1.00 74.56 87 GLU A N 1
ATOM 666 C CA . GLU A 1 87 ? 15.608 2.614 13.065 1.00 74.56 87 GLU A CA 1
ATOM 667 C C . GLU A 1 87 ? 14.275 1.845 13.029 1.00 74.56 87 GLU A C 1
ATOM 669 O O . GLU A 1 87 ? 13.443 1.947 13.930 1.00 74.56 87 GLU A O 1
ATOM 674 N N . VAL A 1 88 ? 14.116 0.991 12.020 1.00 68.19 88 VAL A N 1
ATOM 675 C CA . VAL A 1 88 ? 12.962 0.099 11.843 1.00 68.19 88 VAL A CA 1
ATOM 676 C C . VAL A 1 88 ? 13.036 -1.128 12.769 1.00 68.19 88 VAL A C 1
ATOM 678 O O . VAL A 1 88 ? 12.004 -1.645 13.209 1.00 68.19 88 VAL A O 1
ATOM 681 N N . GLY A 1 89 ? 14.263 -1.557 13.088 1.00 60.91 89 GLY A N 1
ATOM 682 C CA . GLY A 1 89 ? 14.685 -2.683 13.930 1.00 60.91 89 GLY A CA 1
ATOM 683 C C . GLY A 1 89 ? 13.813 -3.037 15.133 1.00 60.91 89 GLY A C 1
ATOM 684 O O . GLY A 1 89 ? 13.683 -4.201 15.503 1.00 60.91 89 GLY A O 1
ATOM 685 N N . GLN A 1 90 ? 13.220 -2.031 15.771 1.00 56.75 90 GLN A N 1
ATOM 686 C CA . GLN A 1 90 ? 12.631 -2.166 17.102 1.00 56.75 90 GLN A CA 1
ATOM 687 C C . GLN A 1 90 ? 11.205 -2.739 17.141 1.00 56.75 90 GLN A C 1
ATOM 689 O O . GLN A 1 90 ? 10.673 -2.920 18.234 1.00 56.75 90 GLN A O 1
ATOM 694 N N . LYS A 1 91 ? 10.568 -3.030 15.996 1.00 54.78 91 LYS A N 1
ATOM 695 C CA . LYS A 1 91 ? 9.134 -3.397 15.953 1.00 54.78 91 LYS A CA 1
ATOM 696 C C . LYS A 1 91 ? 8.765 -4.693 15.219 1.00 54.78 91 LYS A C 1
ATOM 698 O O . LYS A 1 91 ? 7.582 -5.015 15.179 1.00 54.78 91 LYS A O 1
ATOM 703 N N . ALA A 1 92 ? 9.707 -5.443 14.643 1.00 58.72 92 ALA A N 1
ATOM 704 C CA . ALA A 1 92 ? 9.364 -6.568 13.762 1.00 58.72 92 ALA A CA 1
ATOM 705 C C . ALA A 1 92 ? 10.065 -7.883 14.128 1.00 58.72 92 ALA A C 1
ATOM 707 O O . ALA A 1 92 ? 11.257 -7.907 14.425 1.00 58.72 92 ALA A O 1
ATOM 708 N N . ASN A 1 93 ? 9.322 -8.989 14.028 1.00 63.16 93 ASN A N 1
ATOM 709 C CA . ASN A 1 93 ? 9.865 -10.341 14.135 1.00 63.16 93 ASN A CA 1
ATOM 710 C C . ASN A 1 93 ? 10.761 -10.643 12.926 1.00 63.16 93 ASN A C 1
ATOM 712 O O . ASN A 1 93 ? 10.324 -10.584 11.777 1.00 63.16 93 ASN A O 1
ATOM 716 N N . PHE A 1 94 ? 12.022 -10.973 13.189 1.00 68.38 94 PHE A N 1
ATOM 717 C CA . PHE A 1 94 ? 13.025 -11.201 12.157 1.00 68.38 94 PHE A CA 1
ATOM 718 C C . PHE A 1 94 ? 12.917 -12.626 11.594 1.00 68.38 94 PHE A C 1
ATOM 720 O O . PHE A 1 94 ? 13.251 -13.593 12.277 1.00 68.38 94 PHE A O 1
ATOM 727 N N . ASN A 1 95 ? 12.456 -12.776 10.348 1.00 80.56 95 ASN A N 1
ATOM 728 C CA . ASN A 1 95 ? 12.322 -14.085 9.704 1.00 80.56 95 ASN A CA 1
ATOM 729 C C . ASN A 1 95 ? 13.499 -14.372 8.757 1.00 80.56 95 ASN A C 1
ATOM 731 O O . ASN A 1 95 ? 13.687 -13.696 7.742 1.00 80.56 95 ASN A O 1
ATOM 735 N N . THR A 1 96 ? 14.266 -15.425 9.048 1.00 85.88 96 THR A N 1
ATOM 736 C CA . THR A 1 96 ? 15.431 -15.848 8.252 1.00 85.88 96 THR A CA 1
ATOM 737 C C . THR A 1 96 ? 15.077 -16.181 6.799 1.00 85.88 96 THR A C 1
ATOM 739 O O . THR A 1 96 ? 15.889 -15.942 5.907 1.00 85.88 96 THR A O 1
ATOM 742 N N . SER A 1 97 ? 13.866 -16.682 6.529 1.00 87.94 97 SER A N 1
ATOM 743 C CA . SER A 1 97 ? 13.428 -16.995 5.157 1.00 87.94 97 SER A CA 1
ATOM 744 C C . SER A 1 97 ? 13.395 -15.756 4.259 1.00 87.94 97 SER A C 1
ATOM 746 O O . SER A 1 97 ? 13.822 -15.817 3.106 1.00 87.94 97 SER A O 1
ATOM 748 N N . GLY A 1 98 ? 12.995 -14.600 4.793 1.00 88.94 98 GLY A N 1
ATOM 749 C CA . GLY A 1 98 ? 12.981 -13.367 4.015 1.00 88.94 98 GLY A CA 1
ATOM 750 C C . GLY A 1 98 ? 14.381 -12.872 3.652 1.00 88.94 98 GLY A C 1
ATOM 751 O O . GLY A 1 98 ? 14.541 -12.286 2.584 1.00 88.94 98 GLY A O 1
ATOM 752 N N . LEU A 1 99 ? 15.413 -13.172 4.456 1.00 90.50 99 LEU A N 1
ATOM 753 C CA . LEU A 1 99 ? 16.802 -12.841 4.105 1.00 90.50 99 LEU A CA 1
ATOM 754 C C . LEU A 1 99 ? 17.293 -13.652 2.905 1.00 90.50 99 LEU A C 1
ATOM 756 O O . LEU A 1 99 ? 18.052 -13.139 2.085 1.00 90.50 99 LEU A O 1
ATOM 760 N N . ILE A 1 100 ? 16.848 -14.905 2.785 1.00 94.50 100 ILE A N 1
ATOM 761 C CA . ILE A 1 100 ? 17.179 -15.760 1.641 1.00 94.50 100 ILE A CA 1
ATOM 762 C C . ILE A 1 100 ? 16.561 -15.171 0.368 1.00 94.50 100 ILE A C 1
ATOM 764 O O . ILE A 1 100 ? 17.258 -14.995 -0.631 1.00 94.50 100 ILE A O 1
ATOM 768 N N . PHE A 1 101 ? 15.281 -14.793 0.410 1.00 95.62 101 PHE A N 1
ATOM 769 C CA . PHE A 1 101 ? 14.609 -14.164 -0.732 1.00 95.62 101 PHE A CA 1
ATOM 770 C C . PHE A 1 101 ? 15.197 -12.796 -1.090 1.00 95.62 101 PHE A C 1
ATOM 772 O O . PHE A 1 101 ? 15.359 -12.475 -2.268 1.00 95.62 101 PHE A O 1
ATOM 779 N N . LEU A 1 102 ? 15.608 -12.024 -0.087 1.00 94.69 102 LEU A N 1
ATOM 780 C CA . LEU A 1 102 ? 16.326 -10.771 -0.282 1.00 94.69 102 LEU A CA 1
ATOM 781 C C . LEU A 1 102 ? 17.686 -10.990 -0.964 1.00 94.69 102 LEU A C 1
ATOM 783 O O . LEU A 1 102 ? 18.050 -10.239 -1.867 1.00 94.69 102 LEU A O 1
ATOM 787 N N . ALA A 1 103 ? 18.425 -12.035 -0.585 1.00 95.25 103 ALA A N 1
ATOM 788 C CA . ALA A 1 103 ? 19.671 -12.393 -1.257 1.00 95.25 103 ALA A CA 1
ATOM 789 C C . ALA A 1 103 ? 19.429 -12.779 -2.727 1.00 95.25 103 ALA A C 1
ATOM 791 O O . ALA A 1 103 ? 20.178 -12.343 -3.601 1.00 95.25 103 ALA A O 1
ATOM 792 N N . ILE A 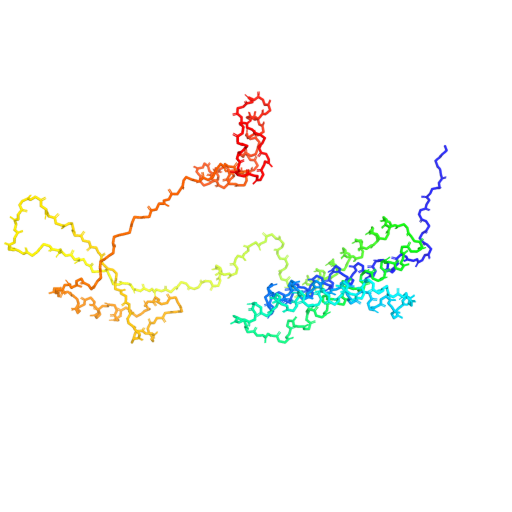1 104 ? 18.353 -13.522 -3.020 1.00 96.38 104 ILE A N 1
ATOM 793 C CA . ILE A 1 104 ? 17.936 -13.844 -4.396 1.00 96.38 104 ILE A CA 1
ATOM 794 C C . ILE A 1 104 ? 17.631 -12.564 -5.187 1.00 96.38 104 ILE A C 1
ATOM 796 O O . ILE A 1 104 ? 18.104 -12.426 -6.315 1.00 96.38 104 ILE A O 1
ATOM 800 N N . CYS A 1 105 ? 16.903 -11.612 -4.594 1.00 96.94 105 CYS A N 1
ATOM 801 C CA . CYS A 1 105 ? 16.625 -10.305 -5.195 1.00 96.94 105 CYS A CA 1
ATOM 802 C C .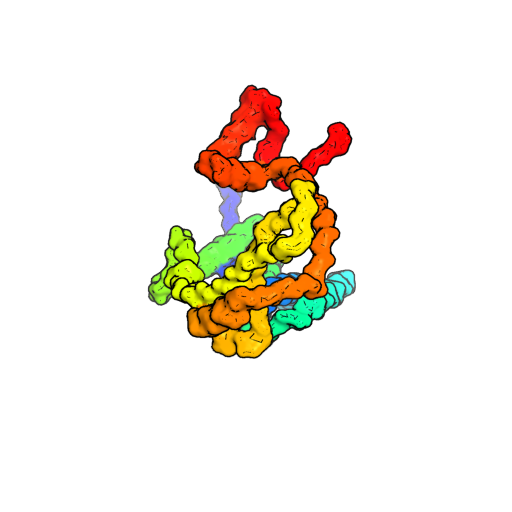 CYS A 1 105 ? 17.915 -9.570 -5.579 1.00 96.94 105 CYS A C 1
ATOM 804 O O . CYS A 1 105 ? 18.091 -9.175 -6.733 1.00 96.94 105 CYS A O 1
ATOM 806 N N . ILE A 1 106 ? 18.823 -9.404 -4.612 1.00 96.56 106 ILE A N 1
ATOM 807 C CA . ILE A 1 106 ? 20.091 -8.692 -4.801 1.00 96.56 106 ILE A CA 1
ATOM 808 C C . ILE A 1 106 ? 20.901 -9.362 -5.910 1.00 96.56 106 ILE A C 1
ATOM 810 O O . ILE A 1 106 ? 21.321 -8.691 -6.847 1.00 96.56 106 ILE A O 1
ATOM 814 N N . LEU A 1 107 ? 21.063 -10.687 -5.863 1.00 96.00 107 LEU A N 1
ATOM 815 C CA . LEU A 1 107 ? 21.805 -11.429 -6.882 1.00 96.00 107 LEU A CA 1
ATOM 816 C C . LEU A 1 107 ? 21.157 -11.334 -8.268 1.00 96.00 107 LEU A C 1
ATOM 818 O O . LEU A 1 107 ? 21.876 -11.187 -9.258 1.00 96.00 107 LEU A O 1
ATOM 822 N N . GLY A 1 108 ? 19.826 -11.385 -8.353 1.00 96.62 108 GLY A N 1
ATOM 823 C CA . GLY A 1 108 ? 19.078 -11.250 -9.603 1.00 96.62 108 GLY A CA 1
ATOM 824 C C . GLY A 1 108 ? 19.306 -9.892 -10.265 1.00 96.62 108 GLY A C 1
ATOM 825 O O . GLY A 1 108 ? 19.750 -9.828 -11.414 1.00 96.62 108 GLY A O 1
ATOM 826 N N . TRP A 1 109 ? 19.094 -8.800 -9.525 1.00 96.88 109 TRP A N 1
ATOM 827 C CA . TRP A 1 109 ? 19.302 -7.439 -10.033 1.00 96.88 109 TRP A CA 1
ATOM 828 C C . TRP A 1 109 ? 20.777 -7.119 -10.300 1.00 96.88 109 TRP A C 1
ATOM 830 O O . TRP A 1 109 ? 21.099 -6.491 -11.311 1.00 96.88 109 TRP A O 1
ATOM 840 N N . SER A 1 110 ? 21.701 -7.591 -9.457 1.00 96.38 110 SER A N 1
ATOM 841 C CA . SER A 1 110 ? 23.138 -7.434 -9.705 1.00 96.38 110 SER A CA 1
ATOM 842 C C . SER A 1 110 ? 23.583 -8.167 -10.971 1.00 96.38 110 SER A C 1
ATOM 844 O O . SER A 1 110 ? 24.327 -7.606 -11.779 1.00 96.38 110 SER A O 1
ATOM 846 N N . SER A 1 111 ? 23.099 -9.393 -11.184 1.00 94.94 111 SER A N 1
ATOM 847 C CA . SER A 1 111 ? 23.397 -10.171 -12.392 1.00 94.94 111 SER A CA 1
ATOM 848 C C . SER A 1 111 ? 22.812 -9.520 -13.642 1.00 94.94 111 SER A C 1
ATOM 850 O O . SER A 1 111 ? 23.483 -9.483 -14.677 1.00 94.94 111 SER A O 1
ATOM 852 N N . GLU A 1 112 ? 21.602 -8.955 -13.545 1.00 95.12 112 GLU A N 1
ATOM 853 C CA . GLU A 1 112 ? 20.989 -8.201 -14.639 1.00 95.12 112 GLU A CA 1
ATOM 854 C C . GLU A 1 112 ? 21.903 -7.057 -15.095 1.00 95.12 112 GLU A C 1
ATOM 856 O O . GLU A 1 112 ? 22.194 -6.946 -16.291 1.00 95.12 112 GLU A O 1
ATOM 861 N N . ILE A 1 113 ? 22.409 -6.250 -14.155 1.00 93.12 113 ILE A N 1
ATOM 862 C CA . ILE A 1 113 ? 23.302 -5.123 -14.459 1.00 93.12 113 ILE A CA 1
ATOM 863 C C . ILE A 1 113 ? 24.590 -5.601 -15.126 1.00 93.12 113 ILE A C 1
ATOM 865 O O . ILE A 1 113 ? 24.977 -5.067 -16.167 1.00 93.12 113 ILE A O 1
ATOM 869 N N . VAL A 1 114 ? 25.267 -6.594 -14.543 1.00 94.19 114 VAL A N 1
ATOM 870 C CA . VAL A 1 114 ? 26.598 -7.021 -15.007 1.00 94.19 114 VAL A CA 1
ATOM 871 C C . VAL A 1 114 ? 26.525 -7.635 -16.402 1.00 94.19 114 VAL A C 1
ATOM 873 O O . VAL A 1 114 ? 27.320 -7.282 -17.278 1.00 94.19 114 VAL A O 1
ATOM 876 N N . ILE A 1 115 ? 25.551 -8.517 -16.641 1.00 93.25 115 ILE A N 1
ATOM 877 C CA . ILE A 1 115 ? 25.384 -9.163 -17.947 1.00 93.25 115 ILE A CA 1
ATOM 878 C C . ILE A 1 115 ? 24.964 -8.129 -18.997 1.00 93.25 115 ILE A C 1
ATOM 880 O O . ILE A 1 115 ? 25.522 -8.117 -20.097 1.00 93.25 115 ILE A O 1
ATOM 884 N N . SER A 1 116 ? 24.041 -7.223 -18.658 1.00 92.12 116 SER A N 1
ATOM 885 C CA . SER A 1 116 ? 23.595 -6.175 -19.585 1.00 92.12 116 SER A CA 1
ATOM 886 C C . SER A 1 116 ? 24.749 -5.238 -19.951 1.00 92.12 116 SER A C 1
ATOM 888 O O . SER A 1 116 ? 25.001 -5.025 -21.138 1.00 92.12 116 SER A O 1
ATOM 890 N N . SER A 1 117 ? 25.524 -4.778 -18.964 1.00 90.88 117 SER A N 1
ATOM 891 C CA . SER A 1 117 ? 26.719 -3.946 -19.172 1.00 90.88 117 SER A CA 1
ATOM 892 C C . SER A 1 117 ? 27.749 -4.630 -20.079 1.00 90.88 117 SER A C 1
ATOM 894 O O . SER A 1 117 ? 28.241 -4.035 -21.039 1.00 90.88 117 SER A O 1
ATOM 896 N N . HIS A 1 118 ? 28.010 -5.923 -19.862 1.00 89.19 118 HIS A N 1
ATOM 897 C CA . HIS A 1 118 ? 28.906 -6.694 -20.723 1.00 89.19 118 HIS A CA 1
ATOM 898 C C . HIS A 1 118 ? 28.426 -6.734 -22.180 1.00 89.19 118 HIS A C 1
ATOM 900 O O . HIS A 1 118 ? 29.221 -6.564 -23.104 1.00 89.19 118 HIS A O 1
ATOM 906 N N . THR A 1 119 ? 27.125 -6.941 -22.398 1.00 89.38 119 THR A N 1
ATOM 907 C CA . THR A 1 119 ? 26.547 -7.050 -23.747 1.00 89.38 119 THR A CA 1
ATOM 908 C C . THR A 1 119 ? 26.465 -5.717 -24.487 1.00 89.38 119 THR A C 1
ATOM 910 O O . THR A 1 119 ? 26.542 -5.708 -25.715 1.00 89.38 119 THR A O 1
ATOM 913 N N . MET A 1 120 ? 26.414 -4.590 -23.768 1.00 89.50 120 MET A N 1
ATOM 914 C CA . MET A 1 120 ? 26.475 -3.245 -24.356 1.00 89.50 120 MET A CA 1
ATOM 915 C C . MET A 1 120 ? 27.829 -2.930 -25.014 1.00 89.50 120 MET A C 1
ATOM 917 O O . MET A 1 120 ? 27.935 -1.965 -25.763 1.00 89.50 120 MET A O 1
ATOM 921 N N . ARG A 1 121 ? 28.865 -3.757 -24.796 1.00 86.00 121 ARG A N 1
ATOM 922 C CA . ARG A 1 121 ? 30.126 -3.674 -25.556 1.00 86.00 121 ARG A CA 1
ATOM 923 C C . ARG A 1 121 ? 29.980 -4.141 -27.009 1.00 86.00 121 ARG A C 1
ATOM 925 O O . ARG A 1 121 ? 30.837 -3.824 -27.828 1.00 86.00 121 ARG A O 1
ATOM 932 N N . SER A 1 122 ? 28.937 -4.914 -27.319 1.00 85.81 122 SER A N 1
ATOM 933 C CA . SER A 1 122 ? 28.719 -5.530 -28.639 1.00 85.81 122 SER A CA 1
ATOM 934 C C . SER A 1 122 ? 27.391 -5.139 -29.290 1.00 85.81 122 SER A C 1
ATOM 936 O O . SER A 1 122 ? 27.288 -5.166 -30.511 1.00 85.81 122 SER A O 1
ATOM 938 N N . LEU A 1 123 ? 26.375 -4.791 -28.497 1.00 86.81 123 LEU A N 1
ATOM 939 C CA . LEU A 1 123 ? 25.044 -4.385 -28.954 1.00 86.81 123 LEU A CA 1
ATOM 940 C C . LEU A 1 123 ? 24.739 -2.958 -28.495 1.00 86.81 123 LEU A C 1
ATOM 942 O O . LEU A 1 123 ? 25.262 -2.498 -27.481 1.00 86.81 123 LEU A O 1
ATOM 946 N N . SER A 1 124 ? 23.849 -2.261 -29.204 1.00 89.50 124 SER A N 1
ATOM 947 C CA . SER A 1 124 ? 23.400 -0.940 -28.758 1.00 89.50 124 SER A CA 1
ATOM 948 C C . SER A 1 124 ? 22.572 -1.044 -27.471 1.00 89.50 124 SER A C 1
ATOM 950 O O . SER A 1 124 ? 21.885 -2.040 -27.234 1.00 89.50 124 SER A O 1
ATOM 952 N N . GLY A 1 125 ? 22.582 0.006 -26.643 1.00 88.62 125 GLY A N 1
ATOM 953 C CA . GLY A 1 125 ? 21.822 0.021 -25.385 1.00 88.62 125 GLY A CA 1
ATOM 954 C C . GLY A 1 125 ? 20.324 -0.256 -25.578 1.00 88.62 125 GLY A C 1
ATOM 955 O O . GLY A 1 125 ? 19.729 -0.990 -24.792 1.00 88.62 125 GLY A O 1
ATOM 956 N N . LEU A 1 126 ? 19.734 0.241 -26.672 1.00 90.06 126 LEU A N 1
ATOM 957 C CA . LEU A 1 126 ? 18.335 -0.020 -27.027 1.00 90.06 126 LEU A CA 1
ATOM 958 C C . LEU A 1 126 ? 18.083 -1.503 -27.351 1.00 90.06 126 LEU A C 1
ATOM 960 O O . LEU A 1 126 ? 17.069 -2.057 -26.932 1.00 90.06 126 LEU A O 1
ATOM 964 N N . GLN A 1 127 ? 19.005 -2.161 -28.061 1.00 89.69 127 GLN A N 1
ATOM 965 C CA . GLN A 1 127 ? 18.901 -3.591 -28.380 1.00 89.69 127 GLN A CA 1
ATOM 966 C C . GLN A 1 127 ? 19.002 -4.454 -27.121 1.00 89.69 127 GLN A C 1
ATOM 968 O O . GLN A 1 127 ? 18.213 -5.381 -26.949 1.00 89.69 127 GLN A O 1
ATOM 973 N N . VAL A 1 128 ? 19.944 -4.134 -26.227 1.00 91.50 128 VAL A N 1
ATOM 974 C CA . VAL A 1 128 ? 20.093 -4.824 -24.937 1.00 91.50 128 VAL A CA 1
ATOM 975 C C . VAL A 1 128 ? 18.833 -4.647 -24.095 1.00 91.50 128 VAL A C 1
ATOM 977 O O . VAL A 1 128 ? 18.314 -5.628 -23.569 1.00 91.50 128 VAL A O 1
ATOM 980 N N . TYR A 1 129 ? 18.295 -3.426 -24.021 1.00 92.25 129 TYR A N 1
ATOM 981 C CA . TYR A 1 129 ? 17.050 -3.149 -23.307 1.00 92.25 129 TYR A CA 1
ATOM 982 C C . TYR A 1 129 ? 15.868 -3.956 -23.861 1.00 92.25 129 TYR A C 1
ATOM 984 O O . TYR A 1 129 ? 15.143 -4.577 -23.084 1.00 92.25 129 TYR A O 1
ATOM 992 N N . PHE A 1 130 ? 15.697 -3.987 -25.186 1.00 93.75 130 PHE A N 1
ATOM 993 C CA . PHE A 1 130 ? 14.635 -4.754 -25.839 1.00 93.75 130 PHE A CA 1
ATOM 994 C C . PHE A 1 130 ? 14.743 -6.254 -25.534 1.00 93.75 130 PHE A C 1
ATOM 996 O O . PHE A 1 130 ? 13.777 -6.866 -25.087 1.00 93.75 130 PHE A O 1
ATOM 1003 N N . LEU A 1 131 ? 15.930 -6.843 -25.705 1.00 93.25 131 LEU A N 1
ATOM 1004 C CA . LEU A 1 131 ? 16.150 -8.268 -25.447 1.00 93.25 131 LEU A CA 1
ATOM 1005 C C . LEU A 1 131 ? 15.963 -8.634 -23.968 1.00 93.25 131 LEU A C 1
ATOM 1007 O O . LEU A 1 131 ? 15.418 -9.694 -23.664 1.00 93.25 131 LEU A O 1
ATOM 1011 N N . ARG A 1 132 ? 16.369 -7.746 -23.054 1.00 95.06 132 ARG A N 1
ATOM 1012 C CA . ARG A 1 132 ? 16.121 -7.881 -21.614 1.00 95.06 132 ARG A CA 1
ATOM 1013 C C . ARG A 1 132 ? 14.626 -7.899 -21.305 1.00 95.06 132 ARG A C 1
ATOM 1015 O O . ARG A 1 132 ? 14.174 -8.740 -20.532 1.00 95.06 132 ARG A O 1
ATOM 1022 N N . LEU A 1 133 ? 13.852 -7.014 -21.934 1.00 94.69 133 LEU A N 1
ATOM 1023 C CA . LEU A 1 133 ? 12.400 -6.993 -21.778 1.00 94.69 133 LEU A CA 1
ATOM 1024 C C . LEU A 1 133 ? 11.775 -8.299 -22.285 1.00 94.69 133 LEU A C 1
ATOM 1026 O O . LEU A 1 133 ? 11.004 -8.910 -21.556 1.00 94.69 133 LEU A O 1
ATOM 1030 N N . CYS A 1 134 ? 12.177 -8.783 -23.466 1.00 94.75 134 CYS A N 1
ATOM 1031 C CA . CYS A 1 134 ? 11.718 -10.073 -23.989 1.00 94.75 134 CYS A CA 1
ATOM 1032 C C . CYS A 1 134 ? 12.037 -11.236 -23.039 1.00 94.75 134 CYS A C 1
ATOM 1034 O O . CYS A 1 134 ? 11.173 -12.072 -22.787 1.00 94.75 134 CYS A O 1
ATOM 1036 N N . GLY A 1 135 ? 13.257 -11.282 -22.497 1.00 95.12 135 GLY A N 1
ATOM 1037 C CA . GLY A 1 135 ? 13.658 -12.296 -21.523 1.00 95.12 135 GLY A CA 1
ATOM 1038 C C . GLY A 1 135 ? 12.804 -12.262 -20.258 1.00 95.12 135 GLY A C 1
ATOM 1039 O O . GLY A 1 135 ? 12.277 -13.291 -19.843 1.00 95.12 135 GLY A O 1
ATOM 1040 N N . SER A 1 136 ? 12.599 -11.071 -19.694 1.00 96.00 136 SER A N 1
ATOM 1041 C CA . SER A 1 136 ? 11.737 -10.869 -18.527 1.00 96.00 136 SER A CA 1
ATOM 1042 C C . SER A 1 136 ? 10.298 -11.326 -18.797 1.00 96.00 136 SER A C 1
ATOM 1044 O O . SER A 1 136 ? 9.758 -12.133 -18.042 1.00 96.00 136 SER A O 1
ATOM 1046 N N . THR A 1 137 ? 9.706 -10.909 -19.923 1.00 95.50 137 THR A N 1
ATOM 1047 C CA . THR A 1 137 ? 8.358 -11.331 -20.334 1.00 95.50 137 THR A CA 1
ATOM 1048 C C . THR A 1 137 ? 8.252 -12.847 -20.470 1.00 95.50 137 THR A C 1
ATOM 1050 O O . THR A 1 137 ? 7.315 -13.434 -19.937 1.00 95.50 137 THR A O 1
ATOM 1053 N N . LEU A 1 138 ? 9.211 -13.501 -21.131 1.00 95.25 138 LEU A N 1
ATOM 1054 C CA . LEU A 1 138 ? 9.220 -14.961 -21.269 1.00 95.25 138 LEU A CA 1
ATOM 1055 C C . LEU A 1 138 ? 9.332 -15.666 -19.916 1.00 95.25 138 LEU A C 1
ATOM 1057 O O . LEU A 1 138 ? 8.646 -16.660 -19.691 1.00 95.25 138 LEU A O 1
ATOM 1061 N N . GLY A 1 139 ? 10.163 -15.157 -19.007 1.00 94.94 139 GLY A N 1
ATOM 1062 C CA . GLY A 1 139 ? 10.296 -15.743 -17.679 1.00 94.94 139 GLY A CA 1
ATOM 1063 C C . GLY A 1 139 ? 9.032 -15.572 -16.828 1.00 94.94 139 GLY A C 1
ATOM 1064 O O . GLY A 1 139 ? 8.628 -16.523 -16.165 1.00 94.94 139 GLY A O 1
ATOM 1065 N N . TYR A 1 140 ? 8.347 -14.425 -16.895 1.00 94.44 140 TYR A N 1
ATOM 1066 C CA . TYR A 1 140 ? 7.041 -14.266 -16.243 1.00 94.44 140 TYR A CA 1
ATOM 1067 C C . TYR A 1 140 ? 5.973 -15.172 -16.859 1.00 94.44 140 TYR A C 1
ATOM 1069 O O . TYR A 1 140 ? 5.226 -15.805 -16.119 1.00 94.44 140 TYR A O 1
ATOM 1077 N N . LEU A 1 141 ? 5.927 -15.296 -18.190 1.00 93.50 141 LEU A N 1
ATOM 1078 C CA . LEU A 1 141 ? 5.020 -16.230 -18.864 1.00 93.50 141 LEU A CA 1
ATOM 1079 C C . LEU A 1 141 ? 5.282 -17.678 -18.446 1.00 93.50 141 LEU A C 1
ATOM 1081 O O . LEU A 1 141 ? 4.332 -18.428 -18.258 1.00 93.50 141 LEU A O 1
ATOM 1085 N N . LEU A 1 142 ? 6.546 -18.067 -18.259 1.00 92.25 142 LEU A N 1
ATOM 1086 C CA . LEU A 1 142 ? 6.897 -19.395 -17.761 1.00 92.25 142 LEU A CA 1
ATOM 1087 C C . LEU A 1 142 ? 6.403 -19.610 -16.326 1.00 92.25 142 LEU A C 1
ATOM 1089 O O . LEU A 1 142 ? 5.847 -20.664 -16.041 1.00 92.25 142 LEU A O 1
ATOM 1093 N N . ILE A 1 143 ? 6.571 -18.626 -15.437 1.00 89.94 143 ILE A N 1
ATOM 1094 C CA . ILE A 1 143 ? 6.037 -18.703 -14.068 1.00 89.94 143 ILE A CA 1
ATOM 1095 C C . ILE A 1 143 ? 4.515 -18.858 -14.104 1.00 89.94 143 ILE A C 1
ATOM 1097 O O . ILE A 1 143 ? 3.986 -19.765 -13.470 1.00 89.94 143 ILE A O 1
ATOM 1101 N N . LEU A 1 144 ? 3.818 -18.023 -14.879 1.00 88.38 144 LEU A N 1
ATOM 1102 C CA . LEU A 1 144 ? 2.364 -18.105 -15.029 1.00 88.38 144 LEU A CA 1
ATOM 1103 C C . LEU A 1 144 ? 1.925 -19.453 -15.610 1.00 88.38 144 LEU A C 1
ATOM 1105 O O . LEU A 1 144 ? 0.955 -20.028 -15.130 1.00 88.38 144 LEU A O 1
ATOM 1109 N N . LEU A 1 145 ? 2.655 -19.987 -16.593 1.00 88.88 145 LEU A N 1
ATOM 1110 C CA . LEU A 1 145 ? 2.394 -21.307 -17.162 1.00 88.88 145 LEU A CA 1
ATOM 1111 C C . LEU A 1 145 ? 2.562 -22.413 -16.116 1.00 88.88 145 LEU A C 1
ATOM 1113 O O . LEU A 1 145 ? 1.725 -23.305 -16.043 1.00 88.88 145 LEU A O 1
ATOM 1117 N N . VAL A 1 146 ? 3.619 -22.365 -15.302 1.00 89.00 146 VAL A N 1
ATOM 1118 C CA . VAL A 1 146 ? 3.840 -23.342 -14.225 1.00 89.00 146 VAL A CA 1
ATOM 1119 C C . VAL A 1 146 ? 2.723 -23.268 -13.188 1.00 89.00 146 VAL A C 1
ATOM 1121 O O . VAL A 1 146 ? 2.208 -24.311 -12.799 1.00 89.00 146 VAL A O 1
ATOM 1124 N N . LEU A 1 147 ? 2.316 -22.064 -12.780 1.00 85.50 147 LEU A N 1
ATOM 1125 C CA . LEU A 1 147 ? 1.205 -21.874 -11.843 1.00 85.50 147 LEU A CA 1
ATOM 1126 C C . LEU A 1 147 ? -0.116 -22.396 -12.419 1.00 85.50 147 LEU A C 1
ATOM 1128 O O . LEU A 1 147 ? -0.841 -23.110 -11.733 1.00 85.50 147 LEU A O 1
ATOM 1132 N N . PHE A 1 148 ? -0.383 -22.116 -13.695 1.00 82.56 148 PHE A N 1
ATOM 1133 C CA . PHE A 1 148 ? -1.548 -22.635 -14.405 1.00 82.56 148 PHE A CA 1
ATOM 1134 C C . PHE A 1 148 ? -1.552 -24.172 -14.470 1.00 82.56 148 PHE A C 1
ATOM 1136 O O . PHE A 1 148 ? -2.582 -24.791 -14.240 1.00 82.56 148 PHE A O 1
ATOM 1143 N N . LEU A 1 149 ? -0.399 -24.803 -14.730 1.00 86.69 149 LEU A N 1
ATOM 1144 C CA . LEU A 1 149 ? -0.263 -26.268 -14.744 1.00 86.69 149 LEU A CA 1
ATOM 1145 C C . LEU A 1 149 ? -0.405 -26.916 -13.359 1.00 86.69 149 LEU A C 1
ATOM 1147 O O . LEU A 1 149 ? -0.619 -28.122 -13.279 1.00 86.69 149 LEU A O 1
ATOM 1151 N N . GLN A 1 150 ? -0.239 -26.149 -12.282 1.00 85.50 150 GLN A N 1
ATOM 1152 C CA . GLN A 1 150 ? -0.378 -26.616 -10.901 1.00 85.50 150 GLN A CA 1
ATOM 1153 C C . GLN A 1 150 ? -1.797 -26.415 -10.346 1.00 85.50 150 GLN A C 1
ATOM 1155 O O . GLN A 1 150 ? -1.978 -26.519 -9.134 1.00 85.50 150 GLN A O 1
ATOM 1160 N N . ASP A 1 151 ? -2.776 -26.098 -11.204 1.00 75.62 151 ASP A N 1
ATOM 1161 C CA . ASP A 1 151 ? -4.137 -25.706 -10.815 1.00 75.62 151 ASP A CA 1
ATOM 1162 C C . ASP A 1 151 ? -4.146 -24.579 -9.765 1.00 75.62 151 ASP A C 1
ATOM 1164 O O . ASP A 1 151 ? -5.076 -24.446 -8.966 1.00 75.62 151 ASP A O 1
ATOM 1168 N N . PHE A 1 152 ? -3.095 -23.747 -9.745 1.00 68.44 152 PHE A N 1
ATOM 1169 C CA . PHE A 1 152 ? -3.078 -22.572 -8.893 1.00 68.44 152 PHE A CA 1
ATOM 1170 C C . PHE A 1 152 ? -4.104 -21.590 -9.468 1.00 68.44 152 PHE A C 1
ATOM 1172 O O . PHE A 1 152 ? -4.016 -21.275 -10.660 1.00 68.44 152 PHE A O 1
ATOM 1179 N N . PRO A 1 153 ? -5.074 -21.101 -8.677 1.00 60.97 153 PRO A N 1
ATOM 1180 C CA . PRO A 1 153 ? -6.096 -20.196 -9.179 1.00 60.97 153 PRO A CA 1
ATOM 1181 C C . PRO A 1 153 ? -5.440 -18.860 -9.547 1.00 60.97 153 PRO A C 1
ATOM 1183 O O . PRO A 1 153 ? -5.243 -17.983 -8.711 1.00 60.97 153 PRO A O 1
ATOM 1186 N N . VAL A 1 154 ? -5.043 -18.710 -10.811 1.00 59.38 154 VAL A N 1
ATOM 1187 C CA . VAL A 1 154 ? -4.624 -17.428 -11.388 1.00 59.38 154 VAL A CA 1
ATOM 1188 C C . VAL A 1 154 ? -5.877 -16.764 -11.931 1.00 59.38 154 VAL A C 1
ATOM 1190 O O . VAL A 1 154 ? -6.072 -16.644 -13.141 1.00 59.38 154 VAL A O 1
ATOM 1193 N N . ASP A 1 155 ? -6.770 -16.384 -11.026 1.00 57.72 155 ASP A N 1
ATOM 1194 C CA . ASP A 1 155 ? -7.987 -15.696 -11.414 1.00 57.72 155 ASP A CA 1
ATOM 1195 C C . ASP A 1 155 ? -7.657 -14.210 -11.610 1.00 57.72 155 ASP A C 1
ATOM 1197 O O . ASP A 1 155 ? -7.759 -13.375 -10.716 1.00 57.72 155 ASP A O 1
ATOM 1201 N N . LEU A 1 156 ? -7.142 -13.890 -12.802 1.00 53.81 156 LEU A N 1
ATOM 1202 C CA . LEU A 1 156 ? -6.662 -12.554 -13.196 1.00 53.81 156 LEU A CA 1
ATOM 1203 C C . LEU A 1 156 ? -7.724 -11.449 -13.069 1.00 53.81 156 LEU A C 1
ATOM 1205 O O . LEU A 1 156 ? -7.383 -10.268 -13.157 1.00 53.81 156 LEU A O 1
ATOM 1209 N N . PHE A 1 157 ? -8.988 -11.828 -12.891 1.00 55.34 157 PHE A N 1
ATOM 1210 C CA . PHE A 1 157 ? -10.132 -10.927 -12.814 1.00 55.34 157 PHE A CA 1
ATOM 1211 C C . PHE A 1 157 ? -10.946 -11.078 -11.531 1.00 55.34 157 PHE A C 1
ATOM 1213 O O . PHE A 1 157 ? -11.867 -10.284 -11.328 1.00 55.34 157 PHE A O 1
ATOM 1220 N N . ASP A 1 158 ? -10.605 -12.034 -10.665 1.00 53.78 158 ASP A N 1
ATOM 1221 C CA . ASP A 1 158 ? -11.303 -12.222 -9.404 1.00 53.78 158 ASP A CA 1
ATOM 1222 C C . ASP A 1 158 ? -10.530 -11.542 -8.273 1.00 53.78 158 ASP A C 1
ATOM 1224 O O . ASP A 1 158 ? -9.586 -12.071 -7.687 1.00 53.78 158 ASP A O 1
ATOM 1228 N N . PHE A 1 159 ? -10.940 -10.315 -7.961 1.00 55.88 159 PHE A N 1
ATOM 1229 C CA . PHE A 1 159 ? -10.532 -9.622 -6.741 1.00 55.88 159 PHE A CA 1
ATOM 1230 C C . PHE A 1 159 ? -11.326 -10.158 -5.542 1.00 55.88 159 PHE A C 1
ATOM 1232 O O . PHE A 1 159 ? -11.846 -9.374 -4.745 1.00 55.88 159 PHE A O 1
ATOM 1239 N N . SER A 1 160 ? -11.461 -11.481 -5.425 1.00 54.53 160 SER A N 1
ATOM 1240 C CA . SER A 1 160 ? -12.055 -12.114 -4.255 1.00 54.53 160 SER A CA 1
ATOM 1241 C C . SER A 1 160 ? -11.206 -11.742 -3.061 1.00 54.53 160 SER A C 1
ATOM 1243 O O . SER A 1 160 ? -10.058 -12.158 -2.939 1.00 54.53 160 SER A O 1
ATOM 1245 N N . TYR A 1 161 ? -11.745 -10.862 -2.220 1.00 59.69 161 TYR A N 1
ATOM 1246 C CA . TYR A 1 161 ? -11.109 -10.435 -0.988 1.00 59.69 161 TYR A CA 1
ATOM 1247 C C . TYR A 1 161 ? -11.112 -11.651 -0.062 1.00 59.69 161 TYR A C 1
ATOM 1249 O O . TYR A 1 161 ? -12.141 -11.912 0.566 1.00 59.69 161 TYR A O 1
ATOM 1257 N N . PRO A 1 162 ? -9.997 -12.397 0.084 1.00 63.94 162 PRO A N 1
ATOM 1258 C CA . PRO A 1 162 ? -10.021 -13.660 0.822 1.00 63.94 162 PRO A CA 1
ATOM 1259 C C . PRO A 1 162 ? -10.388 -13.404 2.285 1.00 63.94 162 PRO A C 1
ATOM 1261 O O . PRO A 1 162 ? -10.973 -14.244 2.954 1.00 63.94 162 PRO A O 1
ATOM 1264 N N . GLN A 1 163 ? -10.093 -12.192 2.758 1.00 70.50 163 GLN A N 1
ATOM 1265 C CA . GLN A 1 163 ? -10.480 -11.665 4.058 1.00 70.50 163 GLN A CA 1
ATOM 1266 C C . GLN A 1 163 ? -11.999 -11.646 4.264 1.00 70.50 163 GLN A C 1
ATOM 1268 O O . GLN A 1 163 ? -12.427 -11.898 5.378 1.00 70.50 163 GLN A O 1
ATOM 1273 N N . ILE A 1 164 ? -12.795 -11.363 3.225 1.00 77.62 164 ILE A N 1
ATOM 1274 C CA . ILE A 1 164 ? -14.264 -11.343 3.285 1.00 77.62 164 ILE A CA 1
ATOM 1275 C C . ILE A 1 164 ? -14.816 -12.770 3.227 1.00 77.62 164 ILE A C 1
ATOM 1277 O O . ILE A 1 164 ? -15.696 -13.106 4.008 1.00 77.62 164 ILE A O 1
ATOM 1281 N N . GLU A 1 165 ? -14.288 -13.627 2.351 1.00 77.88 165 GLU A N 1
ATOM 1282 C CA . GLU A 1 165 ? -14.758 -15.018 2.231 1.00 77.88 165 GLU A CA 1
ATOM 1283 C C . GLU A 1 165 ? -14.481 -15.848 3.487 1.00 77.88 165 GLU A C 1
ATOM 1285 O O . GLU A 1 165 ? -15.319 -16.635 3.924 1.00 77.88 165 GLU A O 1
ATOM 1290 N N . HIS A 1 166 ? -13.311 -15.647 4.093 1.00 83.69 166 HIS A N 1
ATOM 1291 C CA . HIS A 1 166 ? -12.925 -16.307 5.336 1.00 83.69 166 HIS A CA 1
ATOM 1292 C C . HIS A 1 166 ? -13.411 -15.542 6.577 1.00 83.69 166 HIS A C 1
ATOM 1294 O O . HIS A 1 166 ? -13.141 -15.977 7.700 1.00 83.69 166 HIS A O 1
ATOM 1300 N N . PHE A 1 167 ? -14.115 -14.413 6.408 1.00 86.31 167 PHE A N 1
ATOM 1301 C CA . PHE A 1 167 ? -14.667 -13.665 7.531 1.00 86.31 167 PHE A CA 1
ATOM 1302 C C . PHE A 1 167 ? -15.785 -14.471 8.186 1.00 86.31 167 PHE A C 1
ATOM 1304 O O . PHE A 1 167 ? -16.848 -14.694 7.607 1.00 86.31 167 PHE A O 1
ATOM 1311 N N . GLN A 1 168 ? -15.559 -14.875 9.432 1.00 88.31 168 GLN A N 1
ATOM 1312 C CA . GLN A 1 168 ? -16.593 -15.471 10.262 1.00 88.31 168 GLN A CA 1
ATOM 1313 C C . GLN A 1 168 ? -17.142 -14.393 11.199 1.00 88.31 168 GLN A C 1
ATOM 1315 O O . GLN A 1 168 ? -16.415 -13.970 12.104 1.00 88.31 168 GLN A O 1
ATOM 1320 N N . PRO A 1 169 ? -18.390 -13.925 11.004 1.00 90.62 169 PRO A N 1
ATOM 1321 C CA . PRO A 1 169 ? -18.994 -12.965 11.915 1.00 90.62 169 PRO A CA 1
ATOM 1322 C C . PRO A 1 169 ? -19.103 -13.583 13.312 1.00 90.62 169 PRO A C 1
ATOM 1324 O O . PRO A 1 169 ? -19.567 -14.713 13.469 1.00 90.62 169 PRO A O 1
ATOM 1327 N N . LYS A 1 170 ? -18.666 -12.834 14.325 1.00 91.06 170 LYS A N 1
ATOM 1328 C CA . LYS A 1 170 ? -18.782 -13.199 15.739 1.00 91.06 170 LYS A CA 1
ATOM 1329 C C . LYS A 1 170 ? -19.624 -12.154 16.451 1.00 91.06 170 LYS A C 1
ATOM 1331 O O . LYS A 1 170 ? -19.424 -10.957 16.247 1.00 91.06 170 LYS A O 1
ATOM 1336 N N . ASP A 1 171 ? -20.531 -12.617 17.297 1.00 93.94 171 ASP A N 1
ATOM 1337 C CA . ASP A 1 171 ? -21.316 -11.735 18.150 1.00 93.94 171 ASP A CA 1
ATOM 1338 C C . ASP A 1 171 ? -20.430 -11.153 19.257 1.00 93.94 171 ASP A C 1
ATOM 1340 O O . ASP A 1 171 ? -19.636 -11.866 19.875 1.00 93.94 171 ASP A O 1
ATOM 1344 N N . PHE A 1 172 ? -20.600 -9.863 19.532 1.00 94.75 172 PHE A N 1
ATOM 1345 C CA . PHE A 1 172 ? -19.993 -9.185 20.671 1.00 94.75 172 PHE A CA 1
ATOM 1346 C C . PHE A 1 172 ? -21.029 -8.297 21.358 1.00 94.75 172 PHE A C 1
ATOM 1348 O O . PHE A 1 172 ? -22.052 -7.931 20.774 1.00 94.75 172 PHE A O 1
ATOM 1355 N N . PHE A 1 173 ? -20.773 -7.972 22.620 1.00 93.62 173 PHE A N 1
ATOM 1356 C CA . PHE A 1 173 ? -21.713 -7.267 23.478 1.00 93.62 173 PHE A CA 1
ATOM 1357 C C . PHE A 1 173 ? -21.042 -6.069 24.138 1.00 93.62 173 PHE A C 1
ATOM 1359 O O . PHE A 1 173 ? -19.973 -6.181 24.734 1.00 93.62 173 PHE A O 1
ATOM 1366 N N . GLU A 1 174 ? -21.725 -4.931 24.094 1.00 94.44 174 GLU A N 1
ATOM 1367 C CA . GLU A 1 174 ? -21.335 -3.707 24.787 1.00 94.44 174 GLU A CA 1
ATOM 1368 C C . GLU A 1 174 ? -22.421 -3.317 25.789 1.00 94.44 174 GLU A C 1
ATOM 1370 O O . GLU A 1 174 ? -23.604 -3.616 25.603 1.00 94.44 174 GLU A O 1
ATOM 1375 N N . VAL A 1 175 ? -22.025 -2.648 26.873 1.00 93.75 175 VAL A N 1
ATOM 1376 C CA . VAL A 1 175 ? -22.965 -2.159 27.887 1.00 93.75 175 VAL A CA 1
ATOM 1377 C C . VAL A 1 175 ? -23.012 -0.641 27.822 1.00 93.75 175 VAL A C 1
ATOM 1379 O O . VAL A 1 175 ? -22.036 0.033 28.141 1.00 93.75 175 VAL A O 1
ATOM 1382 N N . GLN A 1 176 ? -24.167 -0.111 27.427 1.00 94.56 176 GLN A N 1
ATOM 1383 C CA . GLN A 1 176 ? -24.443 1.320 27.388 1.00 94.56 176 GLN A CA 1
ATOM 1384 C C . GLN A 1 176 ? -25.283 1.719 28.608 1.00 94.56 176 GLN A C 1
ATOM 1386 O O . GLN A 1 176 ? -26.399 1.233 28.797 1.00 94.56 176 GLN A O 1
ATOM 1391 N N . ALA A 1 177 ? -24.745 2.606 29.442 1.00 92.56 177 ALA A N 1
ATOM 1392 C CA . ALA A 1 177 ? -25.404 3.137 30.629 1.00 92.56 177 ALA A CA 1
ATOM 1393 C C . ALA A 1 177 ? -26.030 4.502 30.325 1.00 92.56 177 ALA A C 1
ATOM 1395 O O . ALA A 1 177 ? -25.343 5.400 29.844 1.00 92.56 177 ALA A O 1
ATOM 1396 N N . TRP A 1 178 ? -27.314 4.675 30.634 1.00 90.69 178 TRP A N 1
ATOM 1397 C CA . TRP A 1 178 ? -28.001 5.963 30.531 1.00 90.69 178 TRP A CA 1
ATOM 1398 C C . TRP A 1 178 ? -27.920 6.690 31.869 1.00 90.69 178 TRP A C 1
ATOM 1400 O O . TRP A 1 178 ? -28.468 6.217 32.864 1.00 90.69 178 TRP A O 1
ATOM 1410 N N . VAL A 1 179 ? -27.224 7.825 31.894 1.00 88.62 179 VAL A N 1
ATOM 1411 C CA . VAL A 1 179 ? -26.972 8.592 33.116 1.00 88.62 179 VAL A CA 1
ATOM 1412 C C . VAL A 1 179 ? -27.857 9.829 33.115 1.00 88.62 179 VAL A C 1
ATOM 1414 O O . VAL A 1 179 ? -27.848 10.616 32.166 1.00 88.62 179 VAL A O 1
ATOM 1417 N N . ASN A 1 180 ? -28.631 9.990 34.188 1.00 85.75 180 ASN A N 1
ATOM 1418 C CA . ASN A 1 180 ? -29.370 11.216 34.447 1.00 85.75 180 ASN A CA 1
ATOM 1419 C C . ASN A 1 180 ? -28.590 12.068 35.467 1.00 85.75 180 ASN A C 1
ATOM 1421 O O . ASN A 1 180 ? -28.511 11.669 36.630 1.00 85.75 180 ASN A O 1
ATOM 1425 N N . PRO A 1 181 ? -28.006 13.201 35.052 1.00 75.56 181 PRO A N 1
ATOM 1426 C CA . PRO A 1 181 ? -27.262 14.095 35.940 1.00 75.56 181 PRO A CA 1
ATOM 1427 C C . PRO A 1 181 ? -28.147 14.868 36.937 1.00 75.56 181 PRO A C 1
ATOM 1429 O O . PRO A 1 181 ? -27.636 15.348 37.949 1.00 75.56 181 PRO A O 1
ATOM 1432 N N . ASP A 1 182 ? -29.458 14.978 36.694 1.00 68.56 182 ASP A N 1
ATOM 1433 C CA . ASP A 1 182 ? -30.361 15.757 37.545 1.00 68.56 182 ASP A CA 1
ATOM 1434 C C . ASP A 1 182 ? -30.784 14.938 38.789 1.00 68.56 182 ASP A C 1
ATOM 1436 O O . ASP A 1 182 ? -31.675 14.083 38.739 1.00 68.56 182 ASP A O 1
ATOM 1440 N N . ASN A 1 183 ? -30.166 15.225 39.942 1.00 58.12 183 ASN A N 1
ATOM 1441 C CA . ASN A 1 183 ? -30.660 14.775 41.247 1.00 58.12 183 ASN A CA 1
ATOM 1442 C C . ASN A 1 183 ? -31.908 15.582 41.650 1.00 58.12 183 ASN A C 1
ATOM 1444 O O . ASN A 1 183 ? -31.999 16.787 41.429 1.00 58.12 183 ASN A O 1
ATOM 1448 N N . LYS A 1 184 ? -32.882 14.912 42.276 1.00 53.94 184 LYS A N 1
ATOM 1449 C CA . LYS A 1 184 ? -34.249 15.395 42.561 1.00 53.94 184 LYS A CA 1
ATOM 1450 C C . LYS A 1 184 ? -34.390 16.678 43.417 1.00 53.94 184 LYS A C 1
ATOM 1452 O O . LYS A 1 184 ? -35.531 17.077 43.642 1.00 53.94 184 LYS A O 1
ATOM 1457 N N . GLU A 1 185 ? -33.319 17.329 43.876 1.00 49.25 185 GLU A N 1
ATOM 1458 C CA . GLU A 1 185 ? -33.397 18.369 44.923 1.00 49.25 185 GLU A CA 1
ATOM 1459 C C . GLU A 1 185 ? -33.012 19.802 44.512 1.00 49.25 185 GLU A C 1
ATOM 1461 O O . GLU A 1 185 ? -33.432 20.732 45.193 1.00 49.25 185 GLU A O 1
ATOM 1466 N N . GLU A 1 186 ? -32.369 20.040 43.365 1.00 47.81 186 GLU A N 1
ATOM 1467 C CA . GLU A 1 186 ? -32.106 21.410 42.878 1.00 47.81 186 GLU A CA 1
ATOM 1468 C C . GLU A 1 186 ? -32.674 21.618 41.471 1.00 47.81 186 GLU A C 1
ATOM 1470 O O . GLU A 1 186 ? -31.974 21.719 40.467 1.00 47.81 186 GLU A O 1
ATOM 1475 N N . LYS A 1 187 ? -34.008 21.702 41.397 1.00 45.00 187 LYS A N 1
ATOM 1476 C CA . LYS A 1 187 ? -34.704 22.239 40.222 1.00 45.00 187 LYS A CA 1
ATOM 1477 C C . LYS A 1 187 ? -34.540 23.758 40.176 1.00 45.00 187 LYS A C 1
ATOM 1479 O O . LYS A 1 187 ? -35.469 24.496 40.499 1.00 45.00 187 LYS A O 1
ATOM 1484 N N . THR A 1 188 ? -33.381 24.234 39.743 1.00 47.16 188 THR A N 1
ATOM 1485 C CA . THR A 1 188 ? -33.245 25.618 39.275 1.00 47.16 188 THR A CA 1
ATOM 1486 C C . THR A 1 188 ? -33.689 25.641 37.804 1.00 47.16 188 THR A C 1
ATOM 1488 O O . THR A 1 188 ? -33.108 24.919 36.995 1.00 47.16 188 THR A O 1
ATOM 1491 N N . PRO A 1 189 ? -34.728 26.407 37.422 1.00 51.41 189 PRO A N 1
ATOM 1492 C CA . PRO A 1 189 ? -35.438 26.262 36.139 1.00 51.41 189 PRO A CA 1
ATOM 1493 C C . PRO A 1 189 ? -34.629 26.551 34.857 1.00 51.41 189 PRO A C 1
ATOM 1495 O O . PRO A 1 189 ? -35.183 26.436 33.768 1.00 51.41 189 PRO A O 1
ATOM 1498 N N . GLU A 1 190 ? -33.342 26.896 34.944 1.00 49.59 190 GLU A N 1
ATOM 1499 C CA . GLU A 1 190 ? -32.559 27.395 33.802 1.00 49.59 190 GLU A CA 1
ATOM 1500 C C . GLU A 1 190 ? -31.435 26.465 33.310 1.00 49.59 190 GLU A C 1
ATOM 1502 O O . GLU A 1 190 ? -30.850 26.738 32.264 1.00 49.59 190 GLU A O 1
ATOM 1507 N N . LYS A 1 191 ? -31.136 25.346 33.989 1.00 52.09 191 LYS A N 1
ATOM 1508 C CA . LYS A 1 191 ? -30.123 24.374 33.522 1.00 52.09 191 LYS A CA 1
ATOM 1509 C C . LYS A 1 191 ? -30.508 22.930 33.855 1.00 52.09 191 LYS A C 1
ATOM 1511 O O . LYS A 1 191 ? -29.952 22.343 34.773 1.00 52.09 191 LYS A O 1
ATOM 1516 N N . SER A 1 192 ? -31.441 22.349 33.099 1.00 53.56 192 SER A N 1
ATOM 1517 C CA . SER A 1 192 ? -31.567 20.884 33.063 1.00 53.56 192 SER A CA 1
ATOM 1518 C C . SER A 1 192 ? -30.402 20.332 32.250 1.00 53.56 192 SER A C 1
ATOM 1520 O O . SER A 1 192 ? -30.189 20.751 31.107 1.00 53.56 192 SER A O 1
ATOM 1522 N N . THR A 1 193 ? -29.608 19.450 32.852 1.00 61.97 193 THR A N 1
ATOM 1523 C CA . THR A 1 193 ? -28.490 18.826 32.145 1.00 61.97 193 THR A CA 1
ATOM 1524 C C . THR A 1 193 ? -29.039 17.641 31.354 1.00 61.97 193 THR A C 1
ATOM 1526 O O . THR A 1 193 ? -29.743 16.792 31.894 1.00 61.97 193 THR A O 1
ATOM 1529 N N . ALA A 1 194 ? -28.765 17.596 30.048 1.00 73.31 194 ALA A N 1
ATOM 1530 C CA . ALA A 1 194 ? -29.305 16.553 29.182 1.00 73.31 194 ALA A CA 1
ATOM 1531 C C . ALA A 1 194 ? -28.827 15.155 29.617 1.00 73.31 194 ALA A C 1
ATOM 1533 O O . ALA A 1 194 ? -27.664 14.972 29.983 1.00 73.31 194 ALA A O 1
ATOM 1534 N N . LEU A 1 195 ? -29.722 14.163 29.528 1.00 83.38 195 LEU A N 1
ATOM 1535 C CA . LEU A 1 195 ? -29.346 12.757 29.659 1.00 83.38 195 LEU A CA 1
ATOM 1536 C C . LEU A 1 195 ? -28.281 12.412 28.617 1.00 83.38 195 LEU A C 1
ATOM 1538 O O . LEU A 1 195 ? -28.411 12.769 27.444 1.00 83.38 195 LEU A O 1
ATOM 1542 N N . PHE A 1 196 ? -27.268 11.667 29.039 1.00 89.00 196 PHE A N 1
ATOM 1543 C CA . PHE A 1 196 ? -26.225 11.171 28.151 1.00 89.00 196 PHE A CA 1
ATOM 1544 C C . PHE A 1 196 ? -25.985 9.682 28.387 1.00 89.00 196 PHE A C 1
ATOM 1546 O O . PHE A 1 196 ? -26.378 9.116 29.412 1.00 89.00 196 PHE A O 1
ATOM 1553 N N . SER A 1 197 ? -25.349 9.038 27.412 1.00 91.06 197 SER A N 1
ATOM 1554 C CA . SER A 1 197 ? -24.970 7.634 27.508 1.00 91.06 197 SER A CA 1
ATOM 1555 C C . SER A 1 197 ? -23.469 7.479 27.709 1.00 91.06 197 SER A C 1
ATOM 1557 O O . SER A 1 197 ? -22.694 8.145 27.024 1.00 91.06 197 SER A O 1
ATOM 1559 N N . ALA A 1 198 ? -23.067 6.552 28.570 1.00 92.06 198 ALA A N 1
ATOM 1560 C CA . ALA A 1 198 ? -21.681 6.138 28.751 1.00 92.06 198 ALA A CA 1
ATOM 1561 C C . ALA A 1 198 ? -21.507 4.673 28.328 1.00 92.06 198 ALA A C 1
ATOM 1563 O O . ALA A 1 198 ? -22.345 3.829 28.647 1.00 92.06 198 ALA A O 1
ATOM 1564 N N . LEU A 1 199 ? -20.422 4.367 27.616 1.00 94.31 199 LEU A N 1
ATOM 1565 C CA . LEU A 1 199 ? -20.059 2.996 27.255 1.00 94.31 199 LEU A CA 1
ATOM 1566 C C . LEU A 1 199 ? -19.166 2.394 28.338 1.00 94.31 199 LEU A C 1
ATOM 1568 O O . LEU A 1 199 ? -18.177 3.003 28.752 1.00 94.31 199 LEU A O 1
ATOM 1572 N N . TRP A 1 200 ? -19.505 1.187 28.787 1.00 93.50 200 TRP A N 1
ATOM 1573 C CA . TRP A 1 200 ? -18.672 0.422 29.704 1.00 93.50 200 TRP A CA 1
ATOM 1574 C C . TRP A 1 200 ? -17.325 0.099 29.055 1.00 93.50 200 TRP A C 1
ATOM 1576 O O . TRP A 1 200 ? -17.273 -0.451 27.960 1.00 93.50 200 TRP A O 1
ATOM 1586 N N . GLN A 1 201 ? -16.246 0.413 29.769 1.00 92.50 201 GLN A N 1
ATOM 1587 C CA . GLN A 1 201 ? -14.890 0.004 29.424 1.00 92.50 201 GLN A CA 1
ATOM 1588 C C . GLN A 1 201 ? -14.529 -1.235 30.257 1.00 92.50 201 GLN A C 1
ATOM 1590 O O . GLN A 1 201 ? -14.416 -1.127 31.486 1.00 92.50 201 GLN A O 1
ATOM 1595 N N . PRO A 1 202 ? -14.391 -2.422 29.643 1.00 89.88 202 PRO A N 1
ATOM 1596 C CA . PRO A 1 202 ? -14.022 -3.631 30.365 1.00 89.88 202 PRO A CA 1
ATOM 1597 C C . PRO A 1 202 ? -12.666 -3.511 31.073 1.00 89.88 202 PRO A C 1
ATOM 1599 O O . PRO A 1 202 ? -11.717 -2.931 30.553 1.00 89.88 202 PRO A O 1
ATOM 1602 N N . SER A 1 203 ? -12.556 -4.090 32.269 1.00 88.94 203 SER A N 1
ATOM 1603 C CA . SER A 1 203 ? -11.295 -4.123 33.015 1.00 88.94 203 SER A CA 1
ATOM 1604 C C . SER A 1 203 ? -10.404 -5.286 32.565 1.00 88.94 203 SER A C 1
ATOM 1606 O O . SER A 1 203 ? -10.877 -6.225 31.930 1.00 88.94 203 SER A O 1
ATOM 1608 N N . LYS A 1 204 ? -9.128 -5.287 32.983 1.00 86.81 204 LYS A N 1
ATOM 1609 C CA . LYS A 1 204 ? -8.175 -6.386 32.709 1.00 86.81 204 LYS A CA 1
ATOM 1610 C C . LYS A 1 204 ? -8.676 -7.771 33.142 1.00 86.81 204 LYS A C 1
ATOM 1612 O O . LYS A 1 204 ? -8.285 -8.772 32.574 1.00 86.81 204 LYS A O 1
ATOM 1617 N N . ALA A 1 205 ? -9.573 -7.842 34.127 1.00 85.81 205 ALA A N 1
ATOM 1618 C CA . ALA A 1 205 ? -10.163 -9.108 34.567 1.00 85.81 205 ALA A CA 1
ATOM 1619 C C . ALA A 1 205 ? -11.158 -9.715 33.553 1.00 85.81 205 ALA A C 1
ATOM 1621 O O . ALA A 1 205 ? -11.639 -10.824 33.764 1.00 85.81 205 ALA A O 1
ATOM 1622 N N . CYS A 1 206 ? -11.511 -8.981 32.494 1.00 84.44 206 CYS A N 1
ATOM 1623 C CA . CYS A 1 206 ? -12.422 -9.424 31.440 1.00 84.44 206 CYS A CA 1
ATOM 1624 C C . CYS A 1 206 ? -11.684 -9.933 30.189 1.00 84.44 206 CYS A C 1
ATOM 1626 O O . CYS A 1 206 ? -12.356 -10.271 29.220 1.00 84.44 206 CYS A O 1
ATOM 1628 N N . GLU A 1 207 ? -10.347 -9.987 30.214 1.00 85.19 207 GLU A N 1
ATOM 1629 C CA . GLU A 1 207 ? -9.487 -10.369 29.081 1.00 85.19 207 GLU A CA 1
ATOM 1630 C C . GLU A 1 207 ? -9.828 -11.770 28.547 1.00 85.19 207 GLU A C 1
ATOM 1632 O O . GLU A 1 207 ? -9.982 -11.949 27.345 1.00 85.19 207 GLU A O 1
ATOM 1637 N N . ASP A 1 208 ? -10.123 -12.725 29.436 1.00 89.12 208 ASP A N 1
ATOM 1638 C CA . ASP A 1 208 ? -10.534 -14.092 29.066 1.00 89.12 208 ASP A CA 1
ATOM 1639 C C . ASP A 1 208 ? -11.843 -14.157 28.251 1.00 89.12 208 ASP A C 1
ATOM 1641 O O . ASP A 1 208 ? -12.149 -15.173 27.627 1.00 89.12 208 ASP A O 1
ATOM 1645 N N . TYR A 1 209 ? -12.652 -13.095 28.287 1.00 88.50 209 TYR A N 1
ATOM 1646 C CA . TYR A 1 209 ? -13.951 -13.015 27.616 1.00 88.50 209 TYR A CA 1
ATOM 1647 C C . TYR A 1 209 ? -13.944 -12.053 26.421 1.00 88.50 209 TYR A C 1
ATOM 1649 O O . TYR A 1 209 ? -15.023 -11.723 25.913 1.00 88.50 209 TYR A O 1
ATOM 1657 N N . GLN A 1 210 ? -12.767 -11.586 25.998 1.00 88.94 210 GLN A N 1
ATOM 1658 C CA . GLN A 1 210 ? -12.584 -10.641 24.898 1.00 88.94 210 GLN A CA 1
ATOM 1659 C C . GLN A 1 210 ? -11.968 -11.288 23.658 1.00 88.94 210 GLN A C 1
ATOM 1661 O O . GLN A 1 210 ? -11.359 -12.353 23.732 1.00 88.94 210 GLN A O 1
ATOM 1666 N N . ASP A 1 211 ? -12.158 -10.641 22.510 1.00 88.06 211 ASP A N 1
ATOM 1667 C CA . ASP A 1 211 ? -11.367 -10.898 21.308 1.00 88.06 211 ASP A CA 1
ATOM 1668 C C . ASP A 1 211 ? -10.085 -10.044 21.267 1.00 88.06 211 ASP A C 1
ATOM 1670 O O . ASP A 1 211 ? -9.828 -9.224 22.151 1.00 88.06 211 ASP A O 1
ATOM 1674 N N . ASP A 1 212 ? -9.282 -10.229 20.216 1.00 85.44 212 ASP A N 1
ATOM 1675 C CA . ASP A 1 212 ? -8.023 -9.501 20.006 1.00 85.44 212 ASP A CA 1
ATOM 1676 C C . ASP A 1 212 ? -8.219 -7.973 19.855 1.00 85.44 212 ASP A C 1
ATOM 1678 O O . ASP A 1 212 ? -7.279 -7.207 20.066 1.00 85.44 212 ASP A O 1
ATOM 1682 N N . ASP A 1 213 ? -9.439 -7.525 19.526 1.00 84.81 213 ASP A N 1
ATOM 1683 C CA . ASP A 1 213 ? -9.831 -6.114 19.404 1.00 84.81 213 ASP A CA 1
ATOM 1684 C C . ASP A 1 213 ? -10.406 -5.547 20.726 1.00 84.81 213 ASP A C 1
ATOM 1686 O O . ASP A 1 213 ? -10.834 -4.390 20.775 1.00 84.81 213 ASP A O 1
ATOM 1690 N N . GLY A 1 214 ? -10.437 -6.340 21.806 1.00 86.12 214 GLY A N 1
ATOM 1691 C CA . GLY A 1 214 ? -10.960 -5.950 23.120 1.00 86.12 214 GLY A CA 1
ATOM 1692 C C . GLY A 1 214 ? -12.490 -5.975 23.237 1.00 86.12 214 GLY A C 1
ATOM 1693 O O . GLY A 1 214 ? -13.047 -5.451 24.209 1.00 86.12 214 GLY A O 1
ATOM 1694 N N . ARG A 1 215 ? -13.200 -6.575 22.277 1.00 90.44 215 ARG A N 1
ATOM 1695 C CA . ARG A 1 215 ? -14.667 -6.687 22.274 1.00 90.44 215 ARG A CA 1
ATOM 1696 C C . ARG A 1 215 ? -15.104 -7.880 23.111 1.00 90.44 215 ARG A C 1
ATOM 1698 O O . ARG A 1 215 ? -14.561 -8.972 22.987 1.00 90.44 215 ARG A O 1
ATOM 1705 N N . VAL A 1 216 ? -16.117 -7.701 23.957 1.00 93.06 216 VAL A N 1
ATOM 1706 C CA . VAL A 1 216 ? -16.586 -8.758 24.868 1.00 93.06 216 VAL A CA 1
ATOM 1707 C C . VAL A 1 216 ? -17.496 -9.746 24.134 1.00 93.06 216 VAL A C 1
ATOM 1709 O O . VAL A 1 216 ? -18.573 -9.378 23.672 1.00 93.06 216 VAL A O 1
ATOM 1712 N N . LEU A 1 217 ? -17.111 -11.022 24.096 1.00 93.06 217 LEU A N 1
ATOM 1713 C CA . LEU A 1 217 ? -17.867 -12.102 23.441 1.00 93.06 217 LEU A CA 1
ATOM 1714 C C . LEU A 1 217 ? -18.920 -12.738 24.368 1.00 93.06 217 LEU A C 1
ATOM 1716 O O . LEU A 1 217 ? -19.871 -13.379 23.923 1.00 93.06 217 LEU A O 1
ATOM 1720 N N . SER A 1 218 ? -18.768 -12.574 25.686 1.00 92.88 218 SER A N 1
ATOM 1721 C CA . SER A 1 218 ? -19.655 -13.189 26.678 1.00 92.88 218 SER A CA 1
ATOM 1722 C C . SER A 1 218 ? -20.870 -12.321 26.998 1.00 92.88 218 SER A C 1
ATOM 1724 O O . SER A 1 218 ? -20.784 -11.335 27.736 1.00 92.88 218 SER A O 1
ATOM 1726 N N . LYS A 1 219 ? -22.047 -12.757 26.539 1.00 93.44 219 LYS A N 1
ATOM 1727 C CA . LYS A 1 219 ? -23.326 -12.119 26.883 1.00 93.44 219 LYS A CA 1
ATOM 1728 C C . LYS A 1 219 ? -23.594 -12.100 28.391 1.00 93.44 219 LYS A C 1
ATOM 1730 O O . LYS A 1 219 ? -24.044 -11.092 28.929 1.00 93.44 219 LYS A O 1
ATOM 1735 N N . GLY A 1 220 ? -23.292 -13.197 29.090 1.00 92.75 220 GLY A N 1
ATOM 1736 C CA . GLY A 1 220 ? -23.538 -13.314 30.532 1.00 92.75 220 GLY A CA 1
ATOM 1737 C C . GLY A 1 220 ? -22.722 -12.317 31.360 1.00 92.75 220 GLY A C 1
ATOM 1738 O O . GLY A 1 220 ? -23.206 -11.814 32.376 1.00 92.75 220 GLY A O 1
ATOM 1739 N N . LEU A 1 221 ? -21.510 -11.983 30.902 1.00 91.94 221 LEU A N 1
ATOM 1740 C CA . LEU A 1 221 ? -20.690 -10.942 31.518 1.00 91.94 221 LEU A CA 1
ATOM 1741 C C . LEU A 1 221 ? -21.348 -9.565 31.358 1.00 91.94 221 LEU A C 1
ATOM 1743 O O . LEU A 1 221 ? -21.529 -8.863 32.353 1.00 91.94 221 LEU A O 1
ATOM 1747 N N . ALA A 1 222 ? -21.774 -9.218 30.141 1.00 93.25 222 ALA A N 1
ATOM 1748 C CA . ALA A 1 222 ? -22.466 -7.960 29.866 1.00 93.25 222 ALA A CA 1
ATOM 1749 C C . ALA A 1 222 ? -23.768 -7.824 30.685 1.00 93.25 222 ALA A C 1
ATOM 1751 O O . ALA A 1 222 ? -24.001 -6.797 31.322 1.00 93.25 222 ALA A O 1
ATOM 1752 N N . GLU A 1 223 ? -24.583 -8.881 30.768 1.00 94.62 223 GLU A N 1
ATOM 1753 C CA . GLU A 1 223 ? -25.811 -8.893 31.580 1.00 94.62 223 GLU A CA 1
ATOM 1754 C C . GLU A 1 223 ? -25.541 -8.716 33.082 1.00 94.62 223 GLU A C 1
ATOM 1756 O O . GLU A 1 223 ? -26.317 -8.064 33.788 1.00 94.62 223 GLU A O 1
ATOM 1761 N N . ASN A 1 224 ? -24.445 -9.282 33.594 1.00 93.75 224 ASN A N 1
ATOM 1762 C CA . ASN A 1 224 ? -24.032 -9.096 34.986 1.00 93.75 224 ASN A CA 1
ATOM 1763 C C . ASN A 1 224 ? -23.658 -7.632 35.253 1.00 93.75 224 ASN A C 1
ATOM 1765 O O . ASN A 1 224 ? -24.087 -7.064 36.258 1.00 93.75 224 ASN A O 1
ATOM 1769 N N . VAL A 1 225 ? -22.930 -6.995 34.332 1.00 93.38 225 VAL A N 1
ATOM 1770 C CA . VAL A 1 225 ? -22.606 -5.564 34.428 1.00 93.38 225 VAL A CA 1
ATOM 1771 C C . VAL A 1 225 ? -23.883 -4.724 34.434 1.00 93.38 225 VAL A C 1
ATOM 1773 O O . VAL A 1 225 ? -24.043 -3.911 35.340 1.00 93.38 225 VAL A O 1
ATOM 1776 N N . VAL A 1 226 ? -24.837 -4.976 33.527 1.00 93.94 226 VAL A N 1
ATOM 1777 C CA . VAL A 1 226 ? -26.140 -4.275 33.502 1.00 93.94 226 VAL A CA 1
ATOM 1778 C C . VAL A 1 226 ? -26.848 -4.369 34.855 1.00 93.94 226 VAL A C 1
ATOM 1780 O O . VAL A 1 226 ? -27.267 -3.353 35.414 1.00 93.94 226 VAL A O 1
ATOM 1783 N N . LYS A 1 227 ? -26.939 -5.573 35.431 1.00 94.62 227 LYS A N 1
ATOM 1784 C CA . LYS A 1 227 ? -27.566 -5.779 36.748 1.00 94.62 227 LYS A CA 1
ATOM 1785 C C . LYS A 1 227 ? -26.850 -5.015 37.862 1.00 94.62 227 LYS A C 1
ATOM 1787 O O . LYS A 1 227 ? -27.513 -4.514 38.763 1.00 94.62 227 LYS A O 1
ATOM 1792 N N . ARG A 1 228 ? -25.519 -4.921 37.804 1.00 93.19 228 ARG A N 1
ATOM 1793 C CA . ARG A 1 228 ? -24.707 -4.225 38.812 1.00 93.19 228 ARG A CA 1
ATOM 1794 C C . ARG A 1 228 ? -24.839 -2.712 38.746 1.00 93.19 228 ARG A C 1
ATOM 1796 O O . ARG A 1 228 ? -24.815 -2.094 39.798 1.00 93.19 228 ARG A O 1
ATOM 1803 N N . ILE A 1 229 ? -24.961 -2.133 37.553 1.00 92.94 229 ILE A N 1
ATOM 1804 C CA . ILE A 1 229 ? -25.004 -0.671 37.377 1.00 92.94 229 ILE A CA 1
ATOM 1805 C C . ILE A 1 229 ? -26.424 -0.094 37.440 1.00 92.94 229 ILE A C 1
ATOM 1807 O O . ILE A 1 229 ? -26.593 1.109 37.619 1.00 92.94 229 ILE A O 1
ATOM 1811 N N . THR A 1 230 ? -27.457 -0.928 37.288 1.00 91.38 230 THR A N 1
ATOM 1812 C CA . THR A 1 230 ? -28.854 -0.471 37.315 1.00 91.38 230 THR A CA 1
ATOM 1813 C C . THR A 1 230 ? -29.179 0.182 38.661 1.00 91.38 230 THR A C 1
ATOM 1815 O O . THR A 1 230 ? -28.996 -0.430 39.712 1.00 91.38 230 THR A O 1
ATOM 1818 N N . ASN A 1 231 ? -29.704 1.412 38.619 1.00 88.69 231 ASN A N 1
ATOM 1819 C CA . ASN A 1 231 ? -30.026 2.243 39.788 1.00 88.69 231 ASN A CA 1
ATOM 1820 C C . ASN A 1 231 ? -28.838 2.548 40.719 1.00 88.69 231 ASN A C 1
ATOM 1822 O O . ASN A 1 231 ? -29.054 2.914 41.874 1.00 88.69 231 ASN A O 1
ATOM 1826 N N . GLN A 1 232 ? -27.600 2.413 40.239 1.00 91.25 232 GLN A N 1
ATOM 1827 C CA . GLN A 1 232 ? -26.423 2.860 40.979 1.00 91.25 232 GLN A CA 1
ATOM 1828 C C . GLN A 1 232 ? -26.069 4.310 40.631 1.00 91.25 232 GLN A C 1
ATOM 1830 O O . GLN A 1 232 ? -26.317 4.747 39.503 1.00 91.25 232 GLN A O 1
ATOM 1835 N N . PRO A 1 233 ? -25.481 5.065 41.575 1.00 88.94 233 PRO A N 1
ATOM 1836 C CA . PRO A 1 233 ? -24.944 6.385 41.280 1.00 88.94 233 PRO A CA 1
ATOM 1837 C C . PRO A 1 233 ? -23.740 6.275 40.333 1.00 88.94 233 PRO A C 1
ATOM 1839 O O . PRO A 1 233 ? -22.935 5.350 40.439 1.00 88.94 233 PRO A O 1
ATOM 1842 N N . ALA A 1 234 ? -23.606 7.240 39.425 1.00 88.69 234 ALA A N 1
ATOM 1843 C CA . ALA A 1 234 ? -22.432 7.396 38.575 1.00 88.69 234 ALA A CA 1
ATOM 1844 C C . ALA A 1 234 ? -21.597 8.578 39.083 1.00 88.69 234 ALA A C 1
ATOM 1846 O O . ALA A 1 234 ? -22.112 9.686 39.218 1.00 88.69 234 ALA A O 1
ATOM 1847 N N . GLU A 1 235 ? -20.318 8.341 39.363 1.00 89.75 235 GLU A N 1
ATOM 1848 C CA . GLU A 1 235 ? -19.366 9.373 39.776 1.00 89.75 235 GLU A CA 1
ATOM 1849 C C . GLU A 1 235 ? -18.479 9.763 38.589 1.00 89.75 235 GLU A C 1
ATOM 1851 O O . GLU A 1 235 ? -17.973 8.902 37.866 1.00 89.75 235 GLU A O 1
ATOM 1856 N N . VAL A 1 236 ? -18.299 11.066 38.373 1.00 90.00 236 VAL A N 1
ATOM 1857 C CA . VAL A 1 236 ? -17.429 11.579 37.310 1.00 90.00 236 VAL A CA 1
ATOM 1858 C C . VAL A 1 236 ? -15.982 11.518 37.790 1.00 90.00 236 VAL A C 1
ATOM 1860 O O . VAL A 1 236 ? -15.594 12.260 38.687 1.00 90.00 236 VAL A O 1
ATOM 1863 N N . THR A 1 237 ? -15.179 10.651 37.176 1.00 93.19 237 THR A N 1
ATOM 1864 C CA . THR A 1 237 ? -13.755 10.492 37.508 1.00 93.19 237 THR A CA 1
ATOM 1865 C C . THR A 1 237 ? -12.866 11.517 36.807 1.00 93.19 237 THR A C 1
ATOM 1867 O O . THR A 1 237 ? -11.902 12.004 37.390 1.00 93.19 237 THR A O 1
ATOM 1870 N N . GLU A 1 238 ? -13.182 11.853 35.557 1.00 92.12 238 GLU A N 1
ATOM 1871 C CA . GLU A 1 238 ? -12.430 12.796 34.733 1.00 92.12 238 GLU A CA 1
ATOM 1872 C C . GLU A 1 238 ? -13.388 13.550 33.803 1.00 92.12 238 GLU A C 1
ATOM 1874 O O . GLU A 1 238 ? -14.313 12.967 33.236 1.00 92.12 238 GLU A O 1
ATOM 1879 N N . TYR A 1 239 ? -13.159 14.853 33.634 1.00 91.12 239 TYR A N 1
ATOM 1880 C CA . TYR A 1 239 ? -13.846 15.684 32.649 1.00 91.12 239 TYR A CA 1
ATOM 1881 C C . TYR A 1 239 ? -12.815 16.501 31.881 1.00 91.12 239 TYR A C 1
ATOM 1883 O O . TYR A 1 239 ? -11.990 17.199 32.477 1.00 91.12 239 TYR A O 1
ATOM 1891 N N . LYS A 1 240 ? -12.882 16.436 30.551 1.00 93.81 240 LYS A N 1
ATOM 1892 C CA . LYS A 1 240 ? -11.986 17.169 29.665 1.00 93.81 240 LYS A CA 1
ATOM 1893 C C . LYS A 1 240 ? -12.790 17.823 28.551 1.00 93.81 240 LYS A C 1
ATOM 1895 O O . LYS A 1 240 ? -13.457 17.140 27.784 1.00 93.81 240 LYS A O 1
ATOM 1900 N N . ASP A 1 241 ? -12.673 19.141 28.449 1.00 93.56 241 ASP A N 1
ATOM 1901 C CA . ASP A 1 241 ? -13.254 19.933 27.366 1.00 93.56 241 ASP A CA 1
ATOM 1902 C C . ASP A 1 241 ? -12.118 20.447 26.477 1.00 93.56 241 ASP A C 1
ATOM 1904 O O . ASP A 1 241 ? -11.321 21.299 26.885 1.00 93.56 241 ASP A O 1
ATOM 1908 N N . VAL A 1 242 ? -11.985 19.853 25.289 1.00 94.12 242 VAL A N 1
ATOM 1909 C CA . VAL A 1 242 ? -10.929 20.183 24.328 1.00 94.12 242 VAL A CA 1
ATOM 1910 C C . VAL A 1 242 ? -11.554 20.823 23.106 1.00 94.12 242 VAL A C 1
ATOM 1912 O O . VAL A 1 242 ? -12.379 20.227 22.420 1.00 94.12 242 VAL A O 1
ATOM 1915 N N . ARG A 1 243 ? -11.098 22.034 22.787 1.00 93.12 243 ARG A N 1
ATOM 1916 C CA . ARG A 1 243 ? -11.443 22.687 21.527 1.00 93.12 243 ARG A CA 1
ATOM 1917 C C . ARG A 1 243 ? -10.541 22.157 20.423 1.00 93.12 243 ARG A C 1
ATOM 1919 O O . ARG A 1 243 ? -9.382 22.559 20.324 1.00 93.12 243 ARG A O 1
ATOM 1926 N N . GLU A 1 244 ? -11.079 21.274 19.597 1.00 93.62 244 GLU A N 1
ATOM 1927 C CA . GLU A 1 244 ? -10.417 20.811 18.380 1.00 93.62 244 GLU A CA 1
ATOM 1928 C C . GLU A 1 244 ? -10.702 21.768 17.216 1.00 93.62 244 GLU A C 1
ATOM 1930 O O . GLU A 1 244 ? -11.792 22.332 17.098 1.00 93.62 244 GLU A O 1
ATOM 1935 N N . LYS A 1 245 ? -9.696 21.994 16.366 1.00 92.94 245 LYS A N 1
ATOM 1936 C CA . LYS A 1 245 ? -9.816 22.834 15.171 1.00 92.94 245 LYS A CA 1
ATOM 1937 C C . LYS A 1 245 ? -9.642 21.961 13.939 1.00 92.94 245 LYS A C 1
ATOM 1939 O O . LYS A 1 245 ? -8.531 21.536 13.640 1.00 92.94 245 LYS A O 1
ATOM 1944 N N . GLU A 1 246 ? -10.724 21.760 13.203 1.00 93.25 246 GLU A N 1
ATOM 1945 C CA . GLU A 1 246 ? -10.677 21.140 11.884 1.00 93.25 246 GLU A CA 1
ATOM 1946 C C . GLU A 1 246 ? -10.433 22.220 10.821 1.00 93.25 246 GLU A C 1
ATOM 1948 O O . GLU A 1 246 ? -11.097 23.261 10.798 1.00 93.25 246 GLU A O 1
ATOM 1953 N N . THR A 1 247 ? -9.428 22.022 9.969 1.00 93.44 247 THR A N 1
ATOM 1954 C CA . THR A 1 247 ? -9.142 22.930 8.853 1.00 93.44 247 THR A CA 1
ATOM 1955 C C . THR A 1 247 ? -9.947 22.538 7.622 1.00 93.44 247 THR A C 1
ATOM 1957 O O . THR A 1 247 ? -10.302 21.378 7.429 1.00 93.44 247 THR A O 1
ATOM 1960 N N . ALA A 1 248 ? -10.222 23.514 6.754 1.00 93.69 248 ALA A N 1
ATOM 1961 C CA . ALA A 1 248 ? -10.870 23.229 5.484 1.00 93.69 248 ALA A CA 1
ATOM 1962 C C . ALA A 1 248 ? -10.032 22.221 4.669 1.00 93.69 248 ALA A C 1
ATOM 1964 O O . ALA A 1 248 ? -8.801 22.348 4.626 1.00 93.69 248 ALA A O 1
ATOM 1965 N N . PRO A 1 249 ? -10.673 21.250 3.994 1.00 93.06 249 PRO A N 1
ATOM 1966 C CA . PRO A 1 249 ? -9.976 20.378 3.066 1.00 93.06 249 PRO A CA 1
ATOM 1967 C C . PRO A 1 249 ? -9.251 21.193 1.995 1.00 93.06 249 PRO A C 1
ATOM 1969 O O . PRO A 1 249 ? -9.761 22.204 1.510 1.00 93.06 249 PRO A O 1
ATOM 1972 N N . LEU A 1 250 ? -8.072 20.725 1.590 1.00 95.44 250 LEU A N 1
ATOM 1973 C CA . LEU A 1 250 ? -7.342 21.337 0.483 1.00 95.44 250 LEU A CA 1
ATOM 1974 C C . LEU A 1 250 ? -8.158 21.284 -0.824 1.00 95.44 250 LEU A C 1
ATOM 1976 O O . LEU A 1 250 ? -8.965 20.358 -0.992 1.00 95.44 250 LEU A O 1
ATOM 1980 N N . PRO A 1 251 ? -7.885 22.190 -1.780 1.00 96.44 251 PRO A N 1
ATOM 1981 C CA . PRO A 1 251 ? -8.389 22.107 -3.147 1.00 96.44 251 PRO A CA 1
ATOM 1982 C C . PRO A 1 251 ? -8.273 20.707 -3.770 1.00 96.44 251 PRO A C 1
ATOM 1984 O O . PRO A 1 251 ? -7.455 19.866 -3.370 1.00 96.44 251 PRO A O 1
ATOM 1987 N N . TYR A 1 252 ? -9.121 20.440 -4.760 1.00 96.19 252 TYR A N 1
ATOM 1988 C CA . TYR A 1 252 ? -9.167 19.137 -5.411 1.00 96.19 252 TYR A CA 1
ATOM 1989 C C . TYR A 1 252 ? -7.944 18.889 -6.302 1.00 96.19 252 TYR A C 1
ATOM 1991 O O . TYR A 1 252 ? -7.627 19.691 -7.175 1.00 96.19 252 TYR A O 1
ATOM 1999 N N . SER A 1 253 ? -7.334 17.715 -6.136 1.00 95.56 253 SER A N 1
ATOM 2000 C CA . SER A 1 253 ? -6.632 17.017 -7.216 1.00 95.56 253 SER A CA 1
ATOM 2001 C C . SER A 1 253 ? -7.631 16.172 -8.014 1.00 95.56 253 SER A C 1
ATOM 2003 O O . SER A 1 253 ? -8.745 15.914 -7.541 1.00 95.56 253 SER A O 1
ATOM 2005 N N . LEU A 1 254 ? -7.234 15.675 -9.191 1.00 94.12 254 LEU A N 1
ATOM 2006 C CA . LEU A 1 254 ? -8.097 14.804 -10.002 1.00 94.12 254 LEU A CA 1
ATOM 2007 C C . LEU A 1 254 ? -8.594 13.584 -9.208 1.00 94.12 254 LEU A C 1
ATOM 2009 O O . LEU A 1 254 ? -9.786 13.285 -9.221 1.00 94.12 254 LEU A O 1
ATOM 2013 N N . SER A 1 255 ? -7.704 12.912 -8.474 1.00 93.56 255 SER A N 1
ATOM 2014 C CA . SER A 1 255 ? -8.057 11.730 -7.679 1.00 93.56 255 SER A CA 1
ATOM 2015 C C . SER A 1 255 ? -9.024 12.062 -6.541 1.00 93.56 255 SER A C 1
ATOM 2017 O O . SER A 1 255 ? -10.007 11.349 -6.342 1.00 93.56 255 SER A O 1
ATOM 2019 N N . ALA A 1 256 ? -8.796 13.167 -5.824 1.00 94.50 256 ALA A N 1
ATOM 2020 C CA . ALA A 1 256 ? -9.680 13.606 -4.746 1.00 94.50 256 ALA A CA 1
ATOM 2021 C C . ALA A 1 256 ? -11.081 13.955 -5.273 1.00 94.50 256 ALA A C 1
ATOM 2023 O O . ALA A 1 256 ? -12.079 13.574 -4.660 1.00 94.50 256 ALA A O 1
ATOM 2024 N N . LEU A 1 257 ? -11.159 14.626 -6.428 1.00 96.19 257 LEU A N 1
ATOM 2025 C CA . LEU A 1 257 ? -12.428 14.954 -7.074 1.00 96.19 257 LEU A CA 1
ATOM 2026 C C . LEU A 1 257 ? -13.163 13.698 -7.544 1.00 96.19 257 LEU A C 1
ATOM 2028 O O . LEU A 1 257 ? -14.365 13.583 -7.328 1.00 96.19 257 LEU A O 1
ATOM 2032 N N . GLN A 1 258 ? -12.454 12.746 -8.155 1.00 96.44 258 GLN A N 1
ATOM 2033 C CA . GLN A 1 258 ? -13.035 11.476 -8.594 1.00 96.44 258 GLN A CA 1
ATOM 2034 C C . GLN A 1 258 ? -13.618 10.682 -7.420 1.00 96.44 258 GLN A C 1
ATOM 2036 O O . GLN A 1 258 ? -14.731 10.175 -7.533 1.00 96.44 258 GLN A O 1
ATOM 2041 N N . ILE A 1 259 ? -12.911 10.616 -6.286 1.00 95.19 259 ILE A N 1
ATOM 2042 C CA . ILE A 1 259 ? -13.399 9.940 -5.074 1.00 95.19 259 ILE A CA 1
ATOM 2043 C C . ILE A 1 259 ? -14.663 10.622 -4.543 1.00 95.19 259 ILE A C 1
ATOM 2045 O O . ILE A 1 259 ? -15.642 9.946 -4.226 1.00 95.19 259 ILE A O 1
ATOM 2049 N N . ASP A 1 260 ? -14.656 11.949 -4.432 1.00 96.88 260 ASP A N 1
ATOM 2050 C CA . ASP A 1 260 ? -15.790 12.681 -3.867 1.00 96.88 260 ASP A CA 1
ATOM 2051 C C . ASP A 1 260 ? -17.013 12.649 -4.801 1.00 96.88 260 ASP A C 1
ATOM 2053 O O . ASP A 1 260 ? -18.135 12.410 -4.357 1.00 96.88 260 ASP A O 1
ATOM 2057 N N . ALA A 1 261 ? -16.805 12.778 -6.114 1.00 96.94 261 ALA A N 1
ATOM 2058 C CA . ALA A 1 261 ? -17.865 12.658 -7.111 1.00 96.94 261 ALA A CA 1
ATOM 2059 C C . ALA A 1 261 ? -18.440 11.234 -7.192 1.00 96.94 261 ALA A C 1
ATOM 2061 O O . ALA A 1 261 ? -19.650 11.075 -7.361 1.00 96.94 261 ALA A O 1
ATOM 2062 N N . ALA A 1 262 ? -17.615 10.198 -7.014 1.00 96.56 262 ALA A N 1
ATOM 2063 C CA . ALA A 1 262 ? -18.097 8.824 -6.902 1.00 96.56 262 ALA A CA 1
ATOM 2064 C C . ALA A 1 262 ? -18.975 8.645 -5.654 1.00 96.56 262 ALA A C 1
ATOM 2066 O O . ALA A 1 262 ? -20.074 8.105 -5.753 1.00 96.56 262 ALA A O 1
ATOM 2067 N N . LYS A 1 263 ? -18.540 9.158 -4.494 1.00 96.06 263 LYS A N 1
ATOM 2068 C CA . LYS A 1 263 ? -19.301 9.067 -3.235 1.00 96.06 263 LYS A CA 1
ATOM 2069 C C . LYS A 1 263 ? -20.621 9.836 -3.272 1.00 96.06 263 LYS A C 1
ATOM 2071 O O . LYS A 1 263 ? -21.620 9.345 -2.759 1.00 96.06 263 LYS A O 1
ATOM 2076 N N . ARG A 1 264 ? -20.627 11.042 -3.845 1.00 96.62 264 ARG A N 1
ATOM 2077 C CA . ARG A 1 264 ? -21.800 11.934 -3.836 1.00 96.62 264 ARG A CA 1
ATOM 2078 C C . ARG A 1 264 ? -22.768 11.679 -4.982 1.00 96.62 264 ARG A C 1
ATOM 2080 O O . ARG A 1 264 ? -23.971 11.821 -4.797 1.00 96.62 264 ARG A O 1
ATOM 2087 N N . PHE A 1 265 ? -22.247 11.346 -6.161 1.00 96.12 265 PHE A N 1
ATOM 2088 C CA . PHE A 1 265 ? -23.022 11.307 -7.403 1.00 96.12 265 PHE A CA 1
ATOM 2089 C C . PHE A 1 265 ? -22.934 9.965 -8.139 1.00 96.12 265 PHE A C 1
ATOM 2091 O O . PHE A 1 265 ? -23.529 9.827 -9.204 1.00 96.12 265 PHE A O 1
ATOM 2098 N N . GLY A 1 266 ? -22.186 8.983 -7.623 1.00 95.06 266 GLY A N 1
ATOM 2099 C CA . GLY A 1 266 ? -22.020 7.680 -8.276 1.00 95.06 266 GLY A CA 1
ATOM 2100 C C . GLY A 1 266 ? -21.294 7.750 -9.623 1.00 95.06 266 GLY A C 1
ATOM 2101 O O . GLY A 1 266 ? -21.409 6.831 -10.432 1.00 95.06 266 GLY A O 1
ATOM 2102 N N . MET A 1 267 ? -20.577 8.843 -9.907 1.00 95.06 267 MET A N 1
ATOM 2103 C CA . MET A 1 267 ? -19.883 9.014 -11.182 1.00 95.06 267 MET A CA 1
ATOM 2104 C C . MET A 1 267 ? -18.645 8.118 -11.259 1.00 95.06 267 MET A C 1
ATOM 2106 O O . MET A 1 267 ? -17.859 8.036 -10.316 1.00 95.06 267 MET A O 1
ATOM 2110 N N . SER A 1 268 ? -18.427 7.496 -12.419 1.00 95.12 268 SER A N 1
ATOM 2111 C CA . SER A 1 268 ? -17.180 6.783 -12.690 1.00 95.12 268 SER A CA 1
ATOM 2112 C C . SER A 1 268 ? -16.015 7.762 -12.861 1.00 95.12 268 SER A C 1
ATOM 2114 O O . SER A 1 268 ? -16.194 8.901 -13.299 1.00 95.12 268 SER A O 1
ATOM 2116 N N . ALA A 1 269 ? -14.794 7.302 -12.578 1.00 92.12 269 ALA A N 1
ATOM 2117 C CA . ALA A 1 269 ? -13.587 8.118 -12.717 1.00 92.12 269 ALA A CA 1
ATOM 2118 C C . ALA A 1 269 ? -13.429 8.718 -14.130 1.00 92.12 269 ALA A C 1
ATOM 2120 O O . ALA A 1 269 ? -13.017 9.873 -14.268 1.00 92.12 269 ALA A O 1
ATOM 2121 N N . GLN A 1 270 ? -13.808 7.956 -15.165 1.00 93.38 270 GLN A N 1
ATOM 2122 C CA . GLN A 1 270 ? -13.777 8.410 -16.554 1.00 93.38 270 GLN A CA 1
ATOM 2123 C C . GLN A 1 270 ? -14.825 9.496 -16.820 1.00 93.38 270 GLN A C 1
ATOM 2125 O O . GLN A 1 270 ? -14.485 10.537 -17.371 1.00 93.38 270 GLN A O 1
ATOM 2130 N N . ALA A 1 271 ? -16.067 9.312 -16.358 1.00 96.19 271 ALA A N 1
ATOM 2131 C CA . ALA A 1 271 ? -17.128 10.303 -16.542 1.00 96.19 271 ALA A CA 1
ATOM 2132 C C . ALA A 1 271 ? -16.795 11.643 -15.863 1.00 96.19 271 ALA A C 1
ATOM 2134 O O . ALA A 1 271 ? -17.060 12.710 -16.424 1.00 96.19 271 ALA A O 1
ATOM 2135 N N . VAL A 1 272 ? -16.181 11.599 -14.674 1.00 96.75 272 VAL A N 1
ATOM 2136 C CA . VAL A 1 272 ? -15.671 12.798 -13.987 1.00 96.75 272 VAL A CA 1
ATOM 2137 C C . VAL A 1 272 ? -14.608 13.481 -14.842 1.00 96.75 272 VAL A C 1
ATOM 2139 O O . VAL A 1 272 ? -14.712 14.674 -15.112 1.00 96.75 272 VAL A O 1
ATOM 2142 N N . LEU A 1 273 ? -13.618 12.725 -15.321 1.00 96.00 273 LEU A N 1
ATOM 2143 C CA . LEU A 1 273 ? -12.527 13.264 -16.125 1.00 96.00 273 LEU A CA 1
ATOM 2144 C C . LEU A 1 273 ? -13.024 13.878 -17.447 1.00 96.00 273 LEU A C 1
ATOM 2146 O O . LEU A 1 273 ? -12.580 14.967 -17.805 1.00 96.00 273 LEU A O 1
ATOM 2150 N N . ASP A 1 274 ? -13.952 13.227 -18.147 1.00 96.75 274 ASP A N 1
ATOM 2151 C CA . ASP A 1 274 ? -14.533 13.728 -19.402 1.00 96.75 274 ASP A CA 1
ATOM 2152 C C . ASP A 1 274 ? -15.346 15.009 -19.170 1.00 96.75 274 ASP A C 1
ATOM 2154 O O . ASP A 1 274 ? -15.273 15.970 -19.943 1.00 96.75 274 ASP A O 1
ATOM 2158 N N . THR A 1 275 ? -16.080 15.066 -18.055 1.00 96.62 275 THR A N 1
ATOM 2159 C CA . THR A 1 275 ? -16.807 16.271 -17.640 1.00 96.62 275 THR A CA 1
ATOM 2160 C C . THR A 1 275 ? -15.835 17.411 -17.347 1.00 96.62 275 THR A C 1
ATOM 2162 O O . THR A 1 275 ? -16.009 18.517 -17.857 1.00 96.62 275 THR A O 1
ATOM 2165 N N . CYS A 1 276 ? -14.772 17.148 -16.586 1.00 96.62 276 CYS A N 1
ATOM 2166 C CA . CYS A 1 276 ? -13.741 18.136 -16.294 1.00 96.62 276 CYS A CA 1
ATOM 2167 C C . CYS A 1 276 ? -13.007 18.604 -17.560 1.00 96.62 276 CYS A C 1
ATOM 2169 O O . CYS A 1 276 ? -12.751 19.797 -17.698 1.00 96.62 276 CYS A O 1
ATOM 2171 N N . GLN A 1 277 ? -12.721 17.711 -18.513 1.00 96.25 277 GLN A N 1
ATOM 2172 C CA . GLN A 1 277 ? -12.141 18.091 -19.808 1.00 96.25 277 GLN A CA 1
ATOM 2173 C C . GLN A 1 277 ? -13.041 19.073 -20.556 1.00 96.25 277 GLN A C 1
ATOM 2175 O O . GLN A 1 277 ? -12.573 20.124 -20.984 1.00 96.25 277 GLN A O 1
ATOM 2180 N N . ARG A 1 278 ? -14.348 18.803 -20.638 1.00 97.38 278 ARG A N 1
ATOM 2181 C CA . ARG A 1 278 ? -15.301 19.749 -21.240 1.00 97.38 278 ARG A CA 1
ATOM 2182 C C . ARG A 1 278 ? -15.347 21.085 -20.499 1.00 97.38 278 ARG A C 1
ATOM 2184 O O . ARG A 1 278 ? -15.380 22.139 -21.134 1.00 97.38 278 ARG A O 1
ATOM 2191 N N . LEU A 1 279 ? -15.357 21.058 -19.166 1.00 97.50 279 LEU A N 1
ATOM 2192 C CA . LEU A 1 279 ? -15.355 22.275 -18.350 1.00 97.50 279 LEU A CA 1
ATOM 2193 C C . LEU A 1 279 ? -14.088 23.110 -18.566 1.00 97.50 279 LEU A C 1
ATOM 2195 O O . LEU A 1 279 ? -14.178 24.334 -18.574 1.00 97.50 279 LEU A O 1
ATOM 2199 N N . TYR A 1 280 ? -12.940 22.468 -18.778 1.00 97.31 280 TYR A N 1
ATOM 2200 C CA . TYR A 1 280 ? -11.665 23.126 -19.051 1.00 97.31 280 TYR A CA 1
ATOM 2201 C C . TYR A 1 280 ? -11.578 23.654 -20.492 1.00 97.31 280 TYR A C 1
ATOM 2203 O O . TYR A 1 280 ? -11.361 24.845 -20.705 1.00 97.31 280 TYR A O 1
ATOM 2211 N N . GLU A 1 281 ? -11.788 22.795 -21.490 1.00 96.81 281 GLU A N 1
ATOM 2212 C CA . GLU A 1 281 ? -11.513 23.111 -22.899 1.00 96.81 281 GLU A CA 1
ATOM 2213 C C . GLU A 1 281 ? -12.652 23.883 -23.566 1.00 96.81 281 GLU A C 1
ATOM 2215 O O . GLU A 1 281 ? -12.419 24.868 -24.268 1.00 96.81 281 GLU A O 1
ATOM 2220 N N . THR A 1 282 ? -13.893 23.439 -23.350 1.00 95.44 282 THR A N 1
ATOM 2221 C CA . THR A 1 282 ? -15.073 24.015 -24.010 1.00 95.44 282 THR A CA 1
ATOM 2222 C C . THR A 1 282 ? -15.574 25.239 -23.260 1.00 95.44 282 THR A C 1
ATOM 2224 O O . THR A 1 282 ? -15.825 26.279 -23.864 1.00 95.44 282 THR A O 1
ATOM 2227 N N . HIS A 1 283 ? -15.726 25.120 -21.940 1.00 96.69 283 HIS A N 1
ATOM 2228 C CA . HIS A 1 283 ? -16.379 26.152 -21.132 1.00 96.69 283 HIS A CA 1
ATOM 2229 C C . HIS A 1 283 ? -15.401 27.064 -20.378 1.00 96.69 283 HIS A C 1
ATOM 2231 O O . HIS A 1 283 ? -15.817 28.129 -19.931 1.00 96.69 283 HIS A O 1
ATOM 2237 N N . ARG A 1 284 ? -14.119 26.682 -20.256 1.00 95.06 284 ARG A N 1
ATOM 2238 C CA . ARG A 1 284 ? -13.066 27.424 -19.532 1.00 95.06 284 ARG A CA 1
ATOM 2239 C C . ARG A 1 284 ? -13.462 27.842 -18.109 1.00 95.06 284 ARG A C 1
ATOM 2241 O O . ARG A 1 284 ? -13.148 28.943 -17.670 1.00 95.06 284 ARG A O 1
ATOM 2248 N N . LEU A 1 285 ? -14.166 26.963 -17.397 1.00 97.31 285 LEU A N 1
ATOM 2249 C CA . LEU A 1 285 ? -14.694 27.227 -16.050 1.00 97.31 285 LEU A CA 1
ATOM 2250 C C . LEU A 1 285 ? -13.764 26.765 -14.923 1.00 97.31 285 LEU A C 1
ATOM 2252 O O . LEU A 1 285 ? -13.928 27.197 -13.787 1.00 97.31 285 LEU A O 1
ATOM 2256 N N . ILE A 1 286 ? -12.820 25.871 -15.217 1.00 96.69 286 ILE A N 1
ATOM 2257 C CA . ILE A 1 286 ? -11.897 25.295 -14.231 1.00 96.69 286 ILE A CA 1
ATOM 2258 C C . ILE A 1 286 ? -10.451 25.380 -14.728 1.00 96.69 286 ILE A C 1
ATOM 2260 O O . ILE A 1 286 ? -10.213 25.630 -15.909 1.00 96.69 286 ILE A O 1
ATOM 2264 N N . THR A 1 287 ? -9.486 25.162 -13.835 1.00 95.31 287 THR A N 1
ATOM 2265 C CA . THR A 1 287 ? -8.064 25.004 -14.180 1.00 95.31 287 THR A CA 1
ATOM 2266 C C . THR A 1 287 ? -7.771 23.593 -14.704 1.00 95.31 287 THR A C 1
ATOM 2268 O O . THR A 1 287 ? -8.664 22.752 -14.809 1.00 95.31 287 THR A O 1
ATOM 2271 N N . TYR A 1 288 ? -6.516 23.338 -15.090 1.00 95.00 288 TYR A N 1
ATOM 2272 C CA . TYR A 1 288 ? -6.112 22.091 -15.736 1.00 95.00 288 TYR A CA 1
ATOM 2273 C C . TYR A 1 288 ? -6.525 20.841 -14.923 1.00 95.00 288 TYR A C 1
ATOM 2275 O O . TYR A 1 288 ? -6.034 20.638 -13.809 1.00 95.00 288 TYR A O 1
ATOM 2283 N N . PRO A 1 289 ? -7.391 19.965 -15.470 1.00 92.00 289 PRO A N 1
ATOM 2284 C CA . PRO A 1 289 ? -8.116 18.980 -14.667 1.00 92.00 289 PRO A CA 1
ATOM 2285 C C . PRO A 1 289 ? -7.345 17.687 -14.386 1.00 92.00 289 PRO A C 1
ATOM 2287 O O . PRO A 1 289 ? -7.874 16.801 -13.725 1.00 92.00 289 PRO A O 1
ATOM 2290 N N . ARG A 1 290 ? -6.116 17.536 -14.894 1.00 91.81 290 ARG A N 1
ATOM 2291 C CA . ARG A 1 290 ? -5.281 16.336 -14.686 1.00 91.81 290 ARG A CA 1
ATOM 2292 C C . ARG A 1 290 ? -4.158 16.558 -13.667 1.00 91.81 290 ARG A C 1
ATOM 2294 O O . ARG A 1 290 ? -3.188 15.811 -13.662 1.00 91.81 2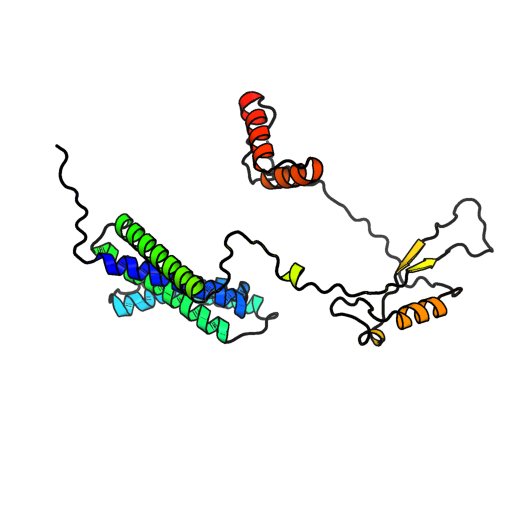90 ARG A O 1
ATOM 2301 N N . SER A 1 291 ? -4.283 17.595 -12.840 1.00 89.75 291 SER A N 1
ATOM 2302 C CA . SER A 1 291 ? -3.335 17.913 -11.770 1.00 89.75 291 SER A CA 1
ATOM 2303 C C . SER A 1 291 ? -3.447 16.932 -10.598 1.00 89.75 291 SER A C 1
ATOM 2305 O O . SER A 1 291 ? -4.548 16.591 -10.150 1.00 89.75 291 SER A O 1
ATOM 2307 N N . ASP A 1 292 ? -2.298 16.521 -10.071 1.00 90.19 292 ASP A N 1
ATOM 2308 C CA . ASP A 1 292 ? -2.141 15.823 -8.793 1.00 90.19 292 ASP A CA 1
ATOM 2309 C C . ASP A 1 292 ? -1.906 16.790 -7.615 1.00 90.19 292 ASP A C 1
ATOM 2311 O O . ASP A 1 292 ? -2.089 16.412 -6.456 1.00 90.19 292 ASP A O 1
ATOM 2315 N N . CYS A 1 293 ? -1.574 18.054 -7.897 1.00 90.75 293 CYS A N 1
ATOM 2316 C CA . CYS A 1 293 ? -1.353 19.092 -6.897 1.00 90.75 293 CYS A CA 1
ATOM 2317 C C . CYS A 1 293 ? -2.666 19.563 -6.251 1.00 90.75 293 CYS A C 1
ATOM 2319 O O . CYS A 1 293 ? -3.663 19.797 -6.936 1.00 90.75 293 CYS A O 1
ATOM 2321 N N . ARG A 1 294 ? -2.636 19.746 -4.925 1.00 93.81 294 ARG A N 1
ATOM 2322 C CA . ARG A 1 294 ? -3.751 20.257 -4.103 1.00 93.81 294 ARG A CA 1
ATOM 2323 C C . ARG A 1 294 ? -3.504 21.657 -3.534 1.00 93.81 294 ARG A C 1
ATOM 2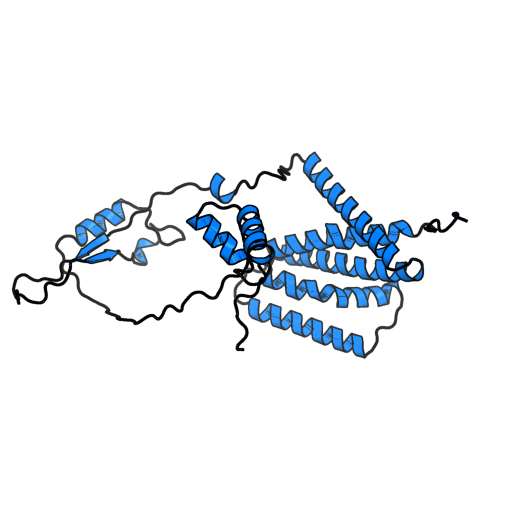325 O O . ARG A 1 294 ? -4.252 22.103 -2.671 1.00 93.81 294 ARG A O 1
ATOM 2332 N N . TYR A 1 295 ? -2.456 22.332 -3.991 1.00 93.56 295 TYR A N 1
ATOM 2333 C CA . TYR A 1 295 ? -2.104 23.691 -3.587 1.00 93.56 295 TYR A CA 1
ATOM 2334 C C . TYR A 1 295 ? -2.348 24.663 -4.738 1.00 93.56 295 TYR A C 1
ATOM 2336 O O . TYR A 1 295 ? -2.360 24.271 -5.906 1.00 93.56 295 TYR A O 1
ATOM 2344 N N . LEU A 1 296 ? -2.550 25.931 -4.393 1.00 94.19 296 LEU A N 1
ATOM 2345 C CA . LEU A 1 296 ? -2.682 27.022 -5.350 1.00 94.19 296 LEU A CA 1
ATOM 2346 C C . LEU A 1 296 ? -1.403 27.870 -5.336 1.00 94.19 296 LEU A C 1
ATOM 2348 O O . LEU A 1 296 ? -0.747 27.936 -4.293 1.00 94.19 296 LEU A O 1
ATOM 2352 N N . PRO A 1 297 ? -1.044 28.508 -6.462 1.00 93.25 297 PRO A N 1
ATOM 2353 C CA . PRO A 1 297 ? -0.067 29.593 -6.466 1.00 93.25 297 PRO A CA 1
ATOM 2354 C C . PRO A 1 297 ? -0.481 30.713 -5.500 1.00 93.25 297 PRO A C 1
ATOM 2356 O O . PRO A 1 297 ? -1.672 30.921 -5.275 1.00 93.25 297 PRO A O 1
ATOM 2359 N N . GLU A 1 298 ? 0.498 31.417 -4.928 1.00 93.88 298 GLU A N 1
ATOM 2360 C CA . GLU A 1 298 ? 0.251 32.545 -4.012 1.00 93.88 298 GLU A CA 1
ATOM 2361 C C . GLU A 1 298 ? -0.152 33.841 -4.737 1.00 93.88 298 GLU A C 1
ATOM 2363 O O . GLU A 1 298 ? -0.657 34.761 -4.095 1.00 93.88 298 GLU A O 1
ATOM 2368 N N . GLU A 1 299 ? 0.097 33.905 -6.048 1.00 80.69 299 GLU A N 1
ATOM 2369 C CA . GLU A 1 299 ? -0.162 35.057 -6.925 1.00 80.69 299 GLU A CA 1
ATOM 2370 C C . GLU A 1 299 ? -1.645 35.257 -7.271 1.00 80.69 299 GLU A C 1
ATOM 2372 O O . GLU A 1 299 ? -2.359 34.251 -7.503 1.00 80.69 299 GLU A O 1
#

InterPro domains:
  IPR000380 DNA topoisomerase, type IA [PTHR11390] (161-298)
  IPR000620 EamA domain [PF00892] (10-84)
  IPR013497 DNA topoisomerase, type IA, central [PF01131] (163-299)
  IPR013497 DNA topoisomerase, type IA, central [PS52039] (1-299)
  IPR013825 DNA topoisomerase, type IA, central region, subdomain 2 [G3DSA:2.70.20.10] (168-249)
  IPR013826 DNA topoisomerase, type IA, central region, subdomain 3 [G3DSA:1.10.290.10] (250-299)
  IPR023405 DNA topoisomerase, type IA, core domain [SSF56712] (162-299)
  IPR023406 DNA topoisomerase, type IA, active site [PS00396] (277-292)
  IPR037185 Multidrug transporter EmrE superfamily [SSF103481] (10-85)

Organism: NCBI:txid456482